Protein AF-A0A067C244-F1 (afdb_monomer_lite)

Secondary structure (DSSP, 8-state):
-----------------S-SSSTTT--B-SSGGGSPP-TTBPPPEEETTEEE--BPPTT-B-TT-SSS-S-TTB-GGG-EE-TTS-EE--B--TT-EEE---STTEEPEE--SS-SSPPPPEEPPTTSEE--SS-S-TTB--EEE-SSS-EE--B--TT-EEE---STTBPPEEP-SS-SSPPPP-BPPTT-B---S--S-TTB---EE-SSS-EE--B---

pLDDT: mean 88.43, std 17.15, range [35.5, 98.69]

Structure (mmCIF, N/CA/C/O backbone):
data_AF-A0A067C244-F1
#
_entry.id   AF-A0A067C244-F1
#
loop_
_atom_site.group_PDB
_atom_site.id
_atom_site.type_symbol
_atom_site.label_atom_id
_atom_site.label_alt_id
_atom_site.label_comp_id
_atom_site.label_asym_id
_atom_site.label_entity_id
_atom_site.label_seq_id
_atom_site.pdbx_PDB_ins_code
_atom_site.Cartn_x
_atom_site.Cartn_y
_atom_site.Cartn_z
_atom_site.occupancy
_atom_site.B_iso_or_equiv
_atom_site.auth_seq_id
_atom_site.auth_comp_id
_atom_site.auth_asym_id
_atom_site.auth_atom_id
_atom_site.pdbx_PDB_model_num
ATOM 1 N N . MET A 1 1 ? 39.122 43.878 -84.501 1.00 39.28 1 MET A N 1
ATOM 2 C CA . MET A 1 1 ? 39.824 42.602 -84.214 1.00 39.28 1 MET A CA 1
ATOM 3 C C . MET A 1 1 ? 38.825 41.757 -83.417 1.00 39.28 1 MET A C 1
ATOM 5 O O . MET A 1 1 ? 38.250 42.315 -82.500 1.00 39.28 1 MET A O 1
ATOM 9 N N . LYS A 1 2 ? 38.310 40.622 -83.933 1.00 41.50 2 LYS A N 1
ATOM 10 C CA . LYS A 1 2 ? 38.826 39.245 -83.690 1.00 41.50 2 LYS A CA 1
ATOM 11 C C . LYS A 1 2 ? 38.968 38.984 -82.172 1.00 41.50 2 LYS A C 1
ATOM 13 O O . LYS A 1 2 ? 39.799 39.660 -81.585 1.00 41.50 2 LYS A O 1
ATOM 18 N N . LEU A 1 3 ? 38.247 38.083 -81.484 1.00 35.91 3 LEU A N 1
ATOM 19 C CA . LEU A 1 3 ? 37.397 36.894 -81.800 1.00 35.91 3 LEU A CA 1
ATOM 20 C C . LEU A 1 3 ? 35.947 37.100 -81.227 1.00 35.91 3 LEU A C 1
ATOM 22 O O . LEU A 1 3 ? 35.752 38.076 -80.517 1.00 35.91 3 LEU A O 1
ATOM 26 N N . LEU A 1 4 ? 34.834 36.406 -81.553 1.00 35.84 4 LEU A N 1
ATOM 27 C CA . LEU A 1 4 ? 34.481 34.958 -81.559 1.00 35.84 4 LEU A CA 1
ATOM 28 C C . LEU A 1 4 ? 34.664 34.281 -80.168 1.00 35.84 4 LEU A C 1
ATOM 30 O O . LEU A 1 4 ? 35.603 34.635 -79.471 1.00 35.84 4 LEU A O 1
ATOM 34 N N . TRP A 1 5 ? 33.895 33.297 -79.668 1.00 36.00 5 TRP A N 1
ATOM 35 C CA . TRP A 1 5 ? 32.558 32.672 -79.893 1.00 36.00 5 TRP A CA 1
ATOM 36 C C . TRP A 1 5 ? 32.346 31.681 -78.692 1.00 36.00 5 TRP A C 1
ATOM 38 O O . TRP A 1 5 ? 33.336 31.370 -78.038 1.00 36.00 5 TRP A O 1
ATOM 48 N N . ILE A 1 6 ? 31.190 31.121 -78.285 1.00 38.91 6 ILE A N 1
ATOM 49 C CA . ILE A 1 6 ? 29.771 31.081 -78.729 1.00 38.91 6 ILE A CA 1
ATOM 50 C C . ILE A 1 6 ? 28.864 30.808 -77.476 1.00 38.91 6 ILE A C 1
ATOM 52 O O . ILE A 1 6 ? 29.403 30.600 -76.392 1.00 38.91 6 ILE A O 1
ATOM 56 N N . LEU A 1 7 ? 27.518 30.783 -77.569 1.00 43.94 7 LEU A N 1
ATOM 57 C CA . LEU A 1 7 ? 26.632 30.338 -76.458 1.00 43.94 7 LEU A CA 1
ATOM 58 C C . LEU A 1 7 ? 26.670 28.810 -76.231 1.00 43.94 7 LEU A C 1
ATOM 60 O O . LEU A 1 7 ? 26.580 28.054 -77.195 1.00 43.94 7 LEU A O 1
ATOM 64 N N . ALA A 1 8 ? 26.590 28.360 -74.973 1.00 35.50 8 ALA A N 1
ATOM 65 C CA . ALA A 1 8 ? 26.049 27.039 -74.623 1.00 35.50 8 ALA A CA 1
ATOM 66 C C . ALA A 1 8 ? 25.317 27.083 -73.268 1.00 35.50 8 ALA A C 1
ATOM 68 O O . ALA A 1 8 ? 25.835 27.632 -72.298 1.00 35.50 8 ALA A O 1
ATOM 69 N N . LEU A 1 9 ? 24.103 26.522 -73.208 1.00 44.91 9 LEU A N 1
ATOM 70 C CA . LEU A 1 9 ? 23.326 26.399 -71.970 1.00 44.91 9 LEU A CA 1
ATOM 71 C C . LEU A 1 9 ? 23.861 25.269 -71.083 1.00 44.91 9 LEU A C 1
ATOM 73 O O . LEU A 1 9 ? 24.166 24.190 -71.587 1.00 44.91 9 LEU A O 1
ATOM 77 N N . ALA A 1 10 ? 23.802 25.462 -69.765 1.00 37.94 10 ALA A N 1
ATOM 78 C CA . ALA A 1 10 ? 23.697 24.365 -68.807 1.00 37.94 10 ALA A CA 1
ATOM 79 C C . ALA A 1 10 ? 22.905 24.812 -67.566 1.00 37.94 10 ALA A C 1
ATOM 81 O O . ALA A 1 10 ? 23.437 25.473 -66.677 1.00 37.94 10 ALA A O 1
ATOM 82 N N . ASN A 1 11 ? 21.629 24.422 -67.494 1.00 48.78 11 ASN A N 1
ATOM 83 C CA . ASN A 1 11 ? 20.933 24.330 -66.211 1.00 48.78 11 ASN A CA 1
ATOM 84 C C . ASN A 1 11 ? 21.577 23.188 -65.415 1.00 48.78 11 ASN A C 1
ATOM 86 O O . ASN A 1 11 ? 21.521 22.041 -65.856 1.00 48.78 11 ASN A O 1
ATOM 90 N N . ALA A 1 12 ? 22.126 23.479 -64.240 1.00 40.19 12 ALA A N 1
ATOM 91 C CA . ALA A 1 12 ? 22.511 22.463 -63.268 1.00 40.19 12 ALA A CA 1
ATOM 92 C C . ALA A 1 12 ? 22.149 22.952 -61.863 1.00 40.19 12 ALA A C 1
ATOM 94 O O . ALA A 1 12 ? 22.778 23.856 -61.315 1.00 40.19 12 ALA A O 1
ATOM 95 N N . VAL A 1 13 ? 21.096 22.363 -61.294 1.00 48.94 13 VAL A N 1
ATOM 96 C CA . VAL A 1 13 ? 20.667 22.622 -59.918 1.00 48.94 13 VAL A CA 1
ATOM 97 C C . VAL A 1 13 ? 21.652 21.934 -58.976 1.00 48.94 13 VAL A C 1
ATOM 99 O O . VAL A 1 13 ? 21.559 20.731 -58.748 1.00 48.94 13 VAL A O 1
ATOM 102 N N . ALA A 1 14 ? 22.592 22.695 -58.422 1.00 40.66 14 ALA A N 1
ATOM 103 C CA . ALA A 1 14 ? 23.423 22.252 -57.309 1.00 40.66 14 ALA A CA 1
ATOM 104 C C . ALA A 1 14 ? 22.775 22.710 -55.996 1.00 40.66 14 ALA A C 1
ATOM 106 O O . ALA A 1 14 ? 23.109 23.758 -55.449 1.00 40.66 14 ALA A O 1
ATOM 107 N N . ALA A 1 15 ? 21.813 21.926 -55.507 1.00 41.66 15 ALA A N 1
ATOM 108 C CA . ALA A 1 15 ? 21.321 22.073 -54.144 1.00 41.66 15 ALA A CA 1
ATOM 109 C C . ALA A 1 15 ? 22.446 21.664 -53.179 1.00 41.66 15 ALA A C 1
ATOM 111 O O . ALA A 1 15 ? 22.691 20.478 -52.958 1.00 41.66 15 ALA A O 1
ATOM 112 N N . SER A 1 16 ? 23.156 22.652 -52.636 1.00 43.06 16 SER A N 1
ATOM 113 C CA . SER A 1 16 ? 24.172 22.466 -51.602 1.00 43.06 16 SER A CA 1
ATOM 114 C C . SER A 1 16 ? 23.493 22.134 -50.270 1.00 43.06 16 SER A C 1
ATOM 116 O O . SER A 1 16 ? 23.268 23.007 -49.430 1.00 43.06 16 SER A O 1
ATOM 118 N N . PHE A 1 17 ? 23.114 20.868 -50.100 1.00 41.34 17 PHE A N 1
ATOM 119 C CA . PHE A 1 17 ? 22.669 20.341 -48.813 1.00 41.34 17 PHE A CA 1
ATOM 120 C C . PHE A 1 17 ? 23.811 20.442 -47.792 1.00 41.34 17 PHE A C 1
ATOM 122 O O . PHE A 1 17 ? 24.962 20.150 -48.113 1.00 41.34 17 PHE A O 1
ATOM 129 N N . GLY A 1 18 ? 23.492 20.883 -46.572 1.00 42.69 18 GLY A N 1
ATOM 130 C CA . GLY A 1 18 ? 24.480 21.186 -45.535 1.00 42.69 18 GLY A CA 1
ATOM 131 C C . GLY A 1 18 ? 25.273 19.957 -45.089 1.00 42.69 18 GLY A C 1
ATOM 132 O O . GLY A 1 18 ? 24.799 19.177 -44.269 1.00 42.69 18 GLY A O 1
ATOM 133 N N . MET A 1 19 ? 26.497 19.827 -45.602 1.00 47.97 19 MET A N 1
ATOM 134 C CA . MET A 1 19 ? 27.447 18.751 -45.296 1.00 47.97 19 MET A CA 1
ATOM 135 C C . MET A 1 19 ? 28.823 19.296 -44.854 1.00 47.97 19 MET A C 1
ATOM 137 O O . MET A 1 19 ? 29.848 18.666 -45.082 1.00 47.97 19 MET A O 1
ATOM 141 N N . GLU A 1 20 ? 28.855 20.464 -44.200 1.00 47.81 20 GLU A N 1
ATOM 142 C CA . GLU A 1 20 ? 30.100 21.145 -43.781 1.00 47.81 20 GLU A CA 1
ATOM 143 C C . GLU A 1 20 ? 30.293 21.268 -42.253 1.00 47.81 20 GLU A C 1
ATOM 145 O O . GLU A 1 20 ? 31.243 21.906 -41.816 1.00 47.81 20 GLU A O 1
ATOM 150 N N . LEU A 1 21 ? 29.441 20.651 -41.415 1.00 40.81 21 LEU A N 1
ATOM 151 C CA . LEU A 1 21 ? 29.494 20.831 -39.946 1.00 40.81 21 LEU A CA 1
ATOM 152 C C . LEU A 1 21 ? 29.829 19.578 -39.109 1.00 40.81 21 LEU A C 1
ATOM 154 O O . LEU A 1 21 ? 29.696 19.611 -37.889 1.00 40.81 21 LEU A O 1
ATOM 158 N N . LEU A 1 22 ? 30.246 18.471 -39.736 1.00 48.25 22 LEU A N 1
ATOM 159 C CA . LEU A 1 22 ? 30.531 17.195 -39.046 1.00 48.25 22 LEU A CA 1
ATOM 160 C C . LEU A 1 22 ? 32.000 16.738 -39.113 1.00 48.25 22 LEU A C 1
ATOM 162 O O . LEU A 1 22 ? 32.398 15.861 -38.347 1.00 48.25 22 LEU A O 1
ATOM 166 N N . GLU A 1 23 ? 32.831 17.324 -39.981 1.00 52.09 23 GLU A N 1
ATOM 167 C CA . GLU A 1 23 ? 34.214 16.855 -40.173 1.00 52.09 23 GLU A CA 1
ATOM 168 C C . GLU A 1 23 ? 35.198 17.268 -39.063 1.00 52.09 23 GLU A C 1
ATOM 170 O O . GLU A 1 23 ? 36.183 16.557 -38.845 1.00 52.09 23 GLU A O 1
ATOM 175 N N . ASP A 1 24 ? 34.928 18.352 -38.328 1.00 47.88 24 ASP A N 1
ATOM 176 C CA . ASP A 1 24 ? 35.798 18.854 -37.244 1.00 47.88 24 ASP A CA 1
ATOM 177 C C . ASP A 1 24 ? 35.576 18.165 -35.882 1.00 47.88 24 ASP A C 1
ATOM 179 O O . ASP A 1 24 ? 36.307 18.420 -34.927 1.00 47.88 24 ASP A O 1
ATOM 183 N N . ILE A 1 25 ? 34.604 17.249 -35.788 1.00 57.84 25 ILE A N 1
ATOM 184 C CA . ILE A 1 25 ? 34.330 16.443 -34.578 1.00 57.84 25 ILE A CA 1
ATOM 185 C C . ILE A 1 25 ? 34.684 14.957 -34.788 1.00 57.84 25 ILE A C 1
ATOM 187 O O . ILE A 1 25 ? 34.712 14.166 -33.842 1.00 57.84 25 ILE A O 1
ATOM 191 N N . ALA A 1 26 ? 34.973 14.548 -36.027 1.00 71.31 26 ALA A N 1
ATOM 192 C CA . ALA A 1 26 ? 35.251 13.159 -36.368 1.00 71.31 26 ALA A CA 1
ATOM 193 C C . ALA A 1 26 ? 36.634 12.723 -35.852 1.00 71.31 26 ALA A C 1
ATOM 195 O O . ALA A 1 26 ? 37.675 13.125 -36.379 1.00 71.31 26 ALA A O 1
ATOM 196 N N . LYS A 1 27 ? 36.638 11.854 -34.832 1.00 85.38 27 LYS A N 1
ATOM 197 C CA . LYS A 1 27 ? 37.843 11.225 -34.269 1.00 85.38 27 LYS A CA 1
ATOM 198 C C . LYS A 1 27 ? 38.714 10.629 -35.386 1.00 85.38 27 LYS A C 1
ATOM 200 O O . LYS A 1 27 ? 38.223 9.873 -36.225 1.00 85.38 27 LYS A O 1
ATOM 205 N N . SER A 1 28 ? 40.003 10.966 -35.385 1.00 91.19 28 SER A N 1
ATOM 206 C CA . SER A 1 28 ? 40.989 10.363 -36.283 1.00 91.19 28 SER A CA 1
ATOM 207 C C . SER A 1 28 ? 41.294 8.916 -35.892 1.00 91.19 28 SER A C 1
ATOM 209 O O . SER A 1 28 ? 41.306 8.574 -34.708 1.00 91.19 28 SER A O 1
ATOM 211 N N . CYS A 1 29 ? 41.554 8.081 -36.896 1.00 92.19 29 CYS A N 1
ATOM 212 C CA . CYS A 1 29 ? 41.796 6.646 -36.758 1.00 92.19 29 CYS A CA 1
ATOM 213 C C . CYS A 1 29 ? 42.804 6.155 -37.807 1.00 92.19 29 CYS A C 1
ATOM 215 O O . CYS A 1 29 ? 42.963 6.761 -38.868 1.00 92.19 29 CYS A O 1
ATOM 217 N N . SER A 1 30 ? 43.463 5.037 -37.513 1.00 94.06 30 SER A N 1
ATOM 218 C CA . SER A 1 30 ? 44.264 4.242 -38.453 1.00 94.06 30 SER A CA 1
ATOM 219 C C . SER A 1 30 ? 43.605 2.889 -38.754 1.00 94.06 30 SER A C 1
ATOM 221 O O . SER A 1 30 ? 43.802 2.348 -39.841 1.00 94.06 30 SER A O 1
ATOM 223 N N . CYS A 1 31 ? 42.796 2.360 -37.831 1.00 92.75 31 CYS A N 1
ATOM 224 C CA . CYS A 1 31 ? 41.932 1.194 -38.027 1.00 92.75 31 CYS A CA 1
ATOM 225 C C . CYS A 1 31 ? 40.594 1.335 -37.271 1.00 92.75 31 CYS A C 1
ATOM 227 O O . CYS A 1 31 ? 40.422 2.228 -36.442 1.00 92.75 31 CYS A O 1
ATOM 229 N N . ASP A 1 32 ? 39.634 0.448 -37.552 1.00 89.69 32 ASP A N 1
ATOM 230 C CA . ASP A 1 32 ? 38.266 0.506 -37.002 1.00 89.69 32 ASP A CA 1
ATOM 231 C C . ASP A 1 32 ? 38.223 0.480 -35.463 1.00 89.69 32 ASP A C 1
ATOM 233 O O . ASP A 1 32 ? 37.366 1.111 -34.848 1.00 89.69 32 ASP A O 1
ATOM 237 N N . THR A 1 33 ? 39.176 -0.203 -34.819 1.00 90.75 33 THR A N 1
ATOM 238 C CA . THR A 1 33 ? 39.261 -0.301 -33.351 1.00 90.75 33 THR A CA 1
ATOM 239 C C . THR A 1 33 ? 39.744 0.976 -32.663 1.00 90.75 33 THR A C 1
ATOM 241 O O . THR A 1 33 ? 39.582 1.094 -31.452 1.00 90.75 33 THR A O 1
ATOM 244 N N . ASP A 1 34 ? 40.299 1.943 -33.401 1.00 90.88 34 ASP A N 1
ATOM 245 C CA . ASP A 1 34 ? 40.641 3.266 -32.853 1.00 90.88 34 ASP A CA 1
ATOM 246 C C . ASP A 1 34 ? 39.389 4.133 -32.617 1.00 90.88 34 ASP A C 1
ATOM 248 O O . ASP A 1 34 ? 39.446 5.166 -31.939 1.00 90.88 34 ASP A O 1
ATOM 252 N N . CYS A 1 35 ? 38.256 3.731 -33.199 1.00 90.12 35 CYS A N 1
ATOM 253 C CA . CYS A 1 35 ? 36.998 4.449 -33.116 1.00 90.12 35 CYS A CA 1
ATOM 254 C C . CYS A 1 35 ? 36.205 4.035 -31.865 1.00 90.12 35 CYS A C 1
ATOM 256 O O . CYS A 1 35 ? 35.861 2.856 -31.712 1.00 90.12 35 CYS A O 1
ATOM 258 N N . PRO A 1 36 ? 35.879 4.980 -30.960 1.00 90.94 36 PRO A N 1
ATOM 259 C CA . PRO A 1 36 ? 35.082 4.673 -29.781 1.00 90.94 36 PRO A CA 1
ATOM 260 C C . PRO A 1 36 ? 33.700 4.160 -30.189 1.00 90.94 36 PRO A C 1
ATOM 262 O O . PRO A 1 36 ? 33.095 4.650 -31.140 1.00 90.94 36 PRO A O 1
ATOM 265 N N . GLN A 1 37 ? 33.176 3.184 -29.450 1.00 90.12 37 GLN A N 1
ATOM 266 C CA . GLN A 1 37 ? 31.783 2.784 -29.623 1.00 90.12 37 GLN A CA 1
ATOM 267 C C . GLN A 1 37 ? 30.880 3.893 -29.084 1.00 90.12 37 GLN A C 1
ATOM 269 O O . GLN A 1 37 ? 31.079 4.365 -27.966 1.00 90.12 37 GLN A O 1
ATOM 274 N N . ILE A 1 38 ? 29.885 4.293 -29.874 1.00 91.06 38 ILE A N 1
ATOM 275 C CA . ILE A 1 38 ? 28.856 5.247 -29.459 1.00 91.06 38 ILE A CA 1
ATOM 276 C C . ILE A 1 38 ? 27.538 4.481 -29.376 1.00 91.06 38 ILE A C 1
ATOM 278 O O . ILE A 1 38 ? 27.141 3.797 -30.325 1.00 91.06 38 ILE A O 1
ATOM 282 N N . THR A 1 39 ? 26.859 4.577 -28.234 1.00 92.12 39 THR A N 1
ATOM 283 C CA . THR A 1 39 ? 25.527 3.995 -28.041 1.00 92.12 39 THR A CA 1
ATOM 284 C C . THR A 1 39 ? 24.596 4.457 -29.163 1.00 92.12 39 THR A C 1
ATOM 286 O O . THR A 1 39 ? 24.672 5.592 -29.618 1.00 92.12 39 THR A O 1
ATOM 289 N N . CYS A 1 40 ? 23.747 3.554 -29.656 1.00 96.19 40 CYS A N 1
ATOM 290 C CA . CYS A 1 40 ? 22.855 3.798 -30.796 1.00 96.19 40 CYS A CA 1
ATOM 291 C C . CYS A 1 40 ? 23.504 4.066 -32.167 1.00 96.19 40 CYS A C 1
ATOM 293 O O . CYS A 1 40 ? 22.781 4.315 -33.131 1.00 96.19 40 CYS A O 1
ATOM 295 N N . TYR A 1 41 ? 24.813 3.843 -32.315 1.00 94.00 41 TYR A N 1
ATOM 296 C CA . TYR A 1 41 ? 25.473 3.698 -33.618 1.00 94.00 41 TYR A CA 1
ATOM 297 C C . TYR A 1 41 ? 25.928 2.250 -33.855 1.00 94.00 41 TYR A C 1
ATOM 299 O O . TYR A 1 41 ? 26.148 1.476 -32.920 1.00 94.00 41 TYR A O 1
ATOM 307 N N . ALA A 1 42 ? 25.992 1.842 -35.122 1.00 90.88 42 ALA A N 1
ATOM 308 C CA . ALA A 1 42 ? 26.616 0.589 -35.535 1.00 90.88 42 ALA A CA 1
ATOM 309 C C . ALA A 1 42 ? 28.133 0.627 -35.268 1.00 90.88 42 ALA A C 1
ATOM 311 O O . ALA A 1 42 ? 28.687 1.690 -34.984 1.00 90.88 42 ALA A O 1
ATOM 312 N N . ALA A 1 43 ? 28.802 -0.526 -35.386 1.00 88.56 43 ALA A N 1
ATOM 313 C CA . ALA A 1 43 ? 30.257 -0.588 -35.283 1.00 88.56 43 ALA A CA 1
ATOM 314 C C . ALA A 1 43 ? 30.890 0.424 -36.270 1.00 88.56 43 ALA A C 1
ATOM 316 O O . ALA A 1 43 ? 30.586 0.359 -37.466 1.00 88.56 43 ALA A O 1
ATOM 317 N N . PRO A 1 44 ? 31.698 1.384 -35.786 1.00 89.31 44 PRO A N 1
ATOM 318 C CA . PRO A 1 44 ? 32.290 2.419 -36.619 1.00 89.31 44 PRO A CA 1
ATOM 319 C C . PRO A 1 44 ? 33.336 1.837 -37.565 1.00 89.31 44 PRO A C 1
ATOM 321 O O . PRO A 1 44 ? 34.010 0.862 -37.239 1.00 89.31 44 PRO A O 1
ATOM 324 N N . VAL A 1 45 ? 33.496 2.479 -38.722 1.00 91.06 45 VAL A N 1
ATOM 325 C CA . VAL A 1 45 ? 34.486 2.089 -39.736 1.00 91.06 45 VAL A CA 1
ATOM 326 C C . VAL A 1 45 ? 35.447 3.247 -39.972 1.00 91.06 45 VAL A C 1
ATOM 328 O O . VAL A 1 45 ? 35.024 4.384 -40.208 1.00 91.06 45 VAL A O 1
ATOM 331 N N . CYS A 1 46 ? 36.747 2.972 -39.939 1.00 91.75 46 CYS A N 1
ATOM 332 C CA . CYS A 1 46 ? 37.780 3.959 -40.192 1.00 91.75 46 CYS A CA 1
ATOM 333 C C . CYS A 1 46 ? 37.868 4.265 -41.692 1.00 91.75 46 CYS A C 1
ATOM 335 O O . CYS A 1 46 ? 38.491 3.553 -42.478 1.00 91.75 46 CYS A O 1
ATOM 337 N N . THR A 1 47 ? 37.235 5.360 -42.106 1.00 92.25 47 THR A N 1
ATOM 338 C CA . THR A 1 47 ? 37.123 5.752 -43.510 1.00 92.25 47 THR A CA 1
ATOM 339 C C . THR A 1 47 ? 37.990 6.977 -43.766 1.00 92.25 47 THR A C 1
ATOM 341 O O . THR A 1 47 ? 37.765 8.043 -43.200 1.00 92.25 47 THR A O 1
ATOM 344 N N . ARG A 1 48 ? 38.999 6.843 -44.639 1.00 91.38 48 ARG A N 1
ATOM 345 C CA . ARG A 1 48 ? 39.918 7.941 -45.019 1.00 91.38 48 ARG A CA 1
ATOM 346 C C . ARG A 1 48 ? 40.620 8.605 -43.811 1.00 91.38 48 ARG A C 1
ATOM 348 O O . ARG A 1 48 ? 40.886 9.802 -43.837 1.00 91.38 48 ARG A O 1
ATOM 355 N N . GLY A 1 49 ? 40.920 7.829 -42.765 1.00 91.12 49 GLY A N 1
ATOM 356 C CA . GLY A 1 49 ? 41.601 8.298 -41.548 1.00 91.12 49 GLY A CA 1
ATOM 357 C C . GLY A 1 49 ? 40.696 8.946 -40.489 1.00 91.12 49 GLY A C 1
ATOM 358 O O . GLY A 1 49 ? 41.205 9.505 -39.515 1.00 91.12 49 GLY A O 1
ATOM 359 N N . ARG A 1 50 ? 39.367 8.890 -40.658 1.00 91.69 50 ARG A N 1
ATOM 360 C CA . ARG A 1 50 ? 38.365 9.377 -39.696 1.00 91.69 50 ARG A CA 1
ATOM 361 C C . ARG A 1 50 ? 37.294 8.320 -39.426 1.00 91.69 50 ARG A C 1
ATOM 363 O O . ARG A 1 50 ? 36.934 7.543 -40.308 1.00 91.69 50 ARG A O 1
ATOM 370 N N . CYS A 1 51 ? 36.766 8.306 -38.208 1.00 91.12 51 CYS A N 1
ATOM 371 C CA . CYS A 1 51 ? 35.694 7.400 -37.811 1.00 91.12 51 CYS A CA 1
ATOM 372 C C . CYS A 1 51 ? 34.367 7.779 -38.477 1.00 91.12 51 CYS A C 1
ATOM 374 O O . CYS A 1 51 ? 33.838 8.863 -38.230 1.00 91.12 51 CYS A O 1
ATOM 376 N N . ALA A 1 52 ? 33.818 6.875 -39.289 1.00 90.56 52 ALA A N 1
ATOM 377 C CA . ALA A 1 52 ? 32.472 6.984 -39.835 1.00 90.56 52 ALA A CA 1
ATOM 378 C C . ALA A 1 52 ? 31.481 6.223 -38.943 1.00 90.56 52 ALA A C 1
ATOM 380 O O . ALA A 1 52 ? 31.712 5.060 -38.602 1.00 90.56 52 ALA A O 1
ATOM 381 N N . TYR A 1 53 ? 30.371 6.875 -38.595 1.00 90.25 53 TYR A N 1
ATOM 382 C CA . TYR A 1 53 ? 29.313 6.317 -37.756 1.00 90.25 53 TYR A CA 1
ATOM 383 C C . TYR A 1 53 ? 28.002 6.225 -38.537 1.00 90.25 53 TYR A C 1
ATOM 385 O O . TYR A 1 53 ? 27.578 7.194 -39.164 1.00 90.25 53 TYR A O 1
ATOM 393 N N . THR A 1 54 ? 27.334 5.077 -38.439 1.00 92.06 54 THR A N 1
ATOM 394 C CA . THR A 1 54 ? 25.995 4.858 -39.001 1.00 92.06 54 THR A CA 1
ATOM 395 C C . THR A 1 54 ? 25.018 4.650 -37.853 1.00 92.06 54 THR A C 1
ATOM 397 O O . THR A 1 54 ? 25.222 3.760 -37.028 1.00 92.06 54 THR A O 1
ATOM 400 N N . GLN A 1 55 ? 23.973 5.470 -37.775 1.00 95.06 55 GLN A N 1
ATOM 401 C CA . GLN A 1 55 ? 22.935 5.365 -36.747 1.00 95.06 55 GLN A CA 1
ATOM 402 C C . GLN A 1 55 ? 22.217 4.003 -36.828 1.00 95.06 55 GLN A C 1
ATOM 404 O O . GLN A 1 55 ? 21.914 3.513 -37.919 1.00 95.06 55 GLN A O 1
ATOM 409 N N . LYS A 1 56 ? 21.936 3.378 -35.677 1.00 95.06 56 LYS A N 1
ATOM 410 C CA . LYS A 1 56 ? 21.089 2.175 -35.612 1.00 95.06 56 LYS A CA 1
ATOM 411 C C . LYS A 1 56 ? 19.622 2.544 -35.895 1.00 95.06 56 LYS A C 1
ATOM 413 O O . LYS A 1 56 ? 19.206 3.638 -35.524 1.00 95.06 56 LYS A O 1
ATOM 418 N N . PRO A 1 57 ? 18.806 1.642 -36.470 1.00 96.75 57 PRO A N 1
ATOM 419 C CA . PRO A 1 57 ? 17.379 1.896 -36.660 1.00 96.75 57 PRO A CA 1
ATOM 420 C C . PRO A 1 57 ? 16.664 2.291 -35.360 1.00 96.75 57 PRO A C 1
ATOM 422 O O . PRO A 1 57 ? 16.972 1.755 -34.293 1.00 96.75 57 PRO A O 1
ATOM 425 N N . THR A 1 58 ? 15.665 3.170 -35.455 1.00 97.12 58 THR A N 1
ATOM 426 C CA . THR A 1 58 ? 14.762 3.491 -34.340 1.00 97.12 58 THR A CA 1
ATOM 427 C C . THR A 1 58 ? 14.154 2.210 -33.760 1.00 97.12 58 THR A C 1
ATOM 429 O O . THR A 1 58 ? 13.686 1.346 -34.501 1.00 97.12 58 THR A O 1
ATOM 432 N N . GLY A 1 59 ? 14.175 2.070 -32.434 1.00 96.75 59 GLY A N 1
ATOM 433 C CA . GLY A 1 59 ? 13.756 0.858 -31.725 1.00 96.75 59 GLY A CA 1
ATOM 434 C C . GLY A 1 59 ? 14.849 -0.209 -31.560 1.00 96.75 59 GLY A C 1
ATOM 435 O O . GLY A 1 59 ? 14.613 -1.210 -30.882 1.00 96.75 59 GLY A O 1
ATOM 436 N N . ALA A 1 60 ? 16.050 -0.022 -32.122 1.00 97.62 60 ALA A N 1
ATOM 437 C CA . ALA A 1 60 ? 17.190 -0.892 -31.832 1.00 97.62 60 ALA A CA 1
ATOM 438 C C . ALA A 1 60 ? 17.546 -0.836 -30.339 1.00 97.62 60 ALA A C 1
ATOM 440 O O . ALA A 1 60 ? 17.595 0.242 -29.753 1.00 97.62 60 ALA A O 1
ATOM 441 N N . LYS A 1 61 ? 17.816 -1.992 -29.725 1.00 97.50 61 LYS A N 1
ATOM 442 C CA . LYS A 1 61 ? 18.082 -2.081 -28.284 1.00 97.50 61 LYS A CA 1
ATOM 443 C C . LYS A 1 61 ? 19.437 -1.472 -27.904 1.00 97.50 61 LYS A C 1
ATOM 445 O O . LYS A 1 61 ? 20.435 -1.657 -28.612 1.00 97.50 61 LYS A O 1
ATOM 450 N N . CYS A 1 62 ? 19.476 -0.803 -26.755 1.00 96.56 62 CYS A N 1
ATOM 451 C CA . CYS A 1 62 ? 20.682 -0.274 -26.116 1.00 96.56 62 CYS A CA 1
ATOM 452 C C . CYS A 1 62 ? 20.692 -0.583 -24.601 1.00 96.56 62 CYS A C 1
ATOM 454 O O . CYS A 1 62 ? 20.657 0.343 -23.801 1.00 96.56 62 CYS A O 1
ATOM 456 N N . PRO A 1 63 ? 20.720 -1.869 -24.190 1.00 96.69 63 PRO A N 1
ATOM 457 C CA . PRO A 1 63 ? 20.324 -2.246 -22.836 1.00 96.69 63 PRO A CA 1
ATOM 458 C C . PRO A 1 63 ? 21.196 -1.664 -21.721 1.00 96.69 63 PRO A C 1
ATOM 460 O O . PRO A 1 63 ? 22.414 -1.852 -21.748 1.00 96.69 63 PRO A O 1
ATOM 463 N N . GLY A 1 64 ? 20.574 -1.011 -20.737 1.00 94.50 64 GLY A N 1
ATOM 464 C CA . GLY A 1 64 ? 21.255 -0.403 -19.592 1.00 94.50 64 GLY A CA 1
ATOM 465 C C . GLY A 1 64 ? 22.255 0.680 -20.004 1.00 94.50 64 GLY A C 1
ATOM 466 O O . GLY A 1 64 ? 23.381 0.706 -19.502 1.00 94.50 64 GLY A O 1
ATOM 467 N N . GLN A 1 65 ? 21.897 1.492 -21.004 1.00 95.12 65 GLN A N 1
ATOM 468 C CA . GLN A 1 65 ? 22.713 2.601 -21.524 1.00 95.12 65 GLN A CA 1
ATOM 469 C C . GLN A 1 65 ? 21.917 3.913 -21.645 1.00 95.12 65 GLN A C 1
ATOM 471 O O . GLN A 1 65 ? 22.401 4.864 -22.267 1.00 95.12 65 GLN A O 1
ATOM 476 N N . SER A 1 66 ? 20.698 3.969 -21.100 1.00 94.38 66 SER A N 1
ATOM 477 C CA . SER A 1 66 ? 19.883 5.185 -21.056 1.00 94.38 66 SER A CA 1
ATOM 478 C C . SER A 1 66 ? 20.224 6.052 -19.830 1.00 94.38 66 SER A C 1
ATOM 480 O O . SER A 1 66 ? 21.231 5.836 -19.147 1.00 94.38 66 SER A O 1
ATOM 482 N N . CYS A 1 67 ? 19.435 7.098 -19.564 1.00 90.56 67 CYS A N 1
ATOM 483 C CA . CYS A 1 67 ? 19.666 8.019 -18.444 1.00 90.56 67 CYS A CA 1
ATOM 484 C C . CYS A 1 67 ? 19.114 7.525 -17.094 1.00 90.56 67 CYS A C 1
ATOM 486 O O . CYS A 1 67 ? 19.473 8.085 -16.057 1.00 90.56 67 CYS A O 1
ATOM 488 N N . THR A 1 68 ? 18.291 6.476 -17.095 1.00 91.44 68 THR A N 1
ATOM 489 C CA . THR A 1 68 ? 17.857 5.732 -15.905 1.00 91.44 68 THR A CA 1
ATOM 490 C C . THR A 1 68 ? 18.392 4.313 -16.033 1.00 91.44 68 THR A C 1
ATOM 492 O O . THR A 1 68 ? 18.336 3.743 -17.114 1.00 91.44 68 THR A O 1
ATOM 495 N N . ASN A 1 69 ? 19.000 3.771 -14.980 1.00 90.38 69 ASN A N 1
ATOM 496 C CA . ASN A 1 69 ? 19.463 2.385 -14.991 1.00 90.38 69 ASN A CA 1
ATOM 497 C C . ASN A 1 69 ? 19.308 1.785 -13.593 1.00 90.38 69 ASN A C 1
ATOM 499 O O . ASN A 1 69 ? 19.633 2.442 -12.596 1.00 90.38 69 ASN A O 1
ATOM 503 N N . GLY A 1 70 ? 18.888 0.523 -13.515 1.00 89.06 70 GLY A N 1
ATOM 504 C CA . GLY A 1 70 ? 18.860 -0.255 -12.273 1.00 89.06 70 GLY A CA 1
ATOM 505 C C . GLY A 1 70 ? 17.811 0.174 -11.238 1.00 89.06 70 GLY A C 1
ATOM 506 O O . GLY A 1 70 ? 17.830 -0.329 -10.111 1.00 89.06 70 GLY A O 1
ATOM 507 N N . GLY A 1 71 ? 16.890 1.079 -11.580 1.00 94.75 71 GLY A N 1
ATOM 508 C CA . GLY A 1 71 ? 15.721 1.364 -10.751 1.00 94.75 71 GLY A CA 1
ATOM 509 C C . GLY A 1 71 ? 14.752 0.173 -10.685 1.00 94.75 71 GLY A C 1
ATOM 510 O O . GLY A 1 71 ? 14.660 -0.631 -11.610 1.00 94.75 71 GLY A O 1
ATOM 511 N N . ALA A 1 72 ? 13.972 0.050 -9.605 1.00 96.94 72 ALA A N 1
ATOM 512 C CA . ALA A 1 72 ? 13.023 -1.065 -9.445 1.00 96.94 72 ALA A CA 1
ATOM 513 C C . ALA A 1 72 ? 11.951 -1.136 -10.561 1.00 96.94 72 ALA A C 1
ATOM 515 O O . ALA A 1 72 ? 11.417 -2.209 -10.845 1.00 96.94 72 ALA A O 1
ATOM 516 N N . CYS A 1 73 ? 11.670 -0.003 -11.210 1.00 98.12 73 CYS A N 1
ATOM 517 C CA . CYS A 1 73 ? 10.763 0.136 -12.348 1.00 98.12 73 CYS A CA 1
ATOM 518 C C . CYS A 1 73 ? 11.471 0.388 -13.685 1.00 98.12 73 CYS A C 1
ATOM 520 O O . CYS A 1 73 ? 10.788 0.517 -14.703 1.00 98.12 73 CYS A O 1
ATOM 522 N N . ASP A 1 74 ? 12.806 0.434 -13.713 1.00 97.69 74 ASP A N 1
ATOM 523 C CA . ASP A 1 74 ? 13.557 0.474 -14.969 1.00 97.69 74 ASP A CA 1
ATOM 524 C C . ASP A 1 74 ? 13.439 -0.866 -15.676 1.00 97.69 74 ASP A C 1
ATOM 526 O O . ASP A 1 74 ? 13.402 -1.927 -15.049 1.00 97.69 74 ASP A O 1
ATOM 530 N N . ASP A 1 75 ? 13.408 -0.836 -16.997 1.00 97.50 75 ASP A N 1
ATOM 531 C CA . ASP A 1 75 ? 13.513 -2.022 -17.824 1.00 97.50 75 ASP A CA 1
ATOM 532 C C . ASP A 1 75 ? 14.756 -1.928 -18.707 1.00 97.50 75 ASP A C 1
ATOM 534 O O . ASP A 1 75 ? 14.653 -1.954 -19.930 1.00 97.50 75 ASP A O 1
ATOM 538 N N . ASP A 1 76 ? 15.931 -1.851 -18.060 1.00 96.81 76 ASP A N 1
ATOM 539 C CA . ASP A 1 76 ? 17.266 -1.766 -18.679 1.00 96.81 76 ASP A CA 1
ATOM 540 C C . ASP A 1 76 ? 17.405 -2.688 -19.903 1.00 96.81 76 ASP A C 1
ATOM 542 O O . ASP A 1 76 ? 17.976 -2.310 -20.919 1.00 96.81 76 ASP A O 1
ATOM 546 N N . ALA A 1 77 ? 16.857 -3.910 -19.841 1.00 97.25 77 ALA A N 1
ATOM 547 C CA . ALA A 1 77 ? 16.892 -4.899 -20.923 1.00 97.25 77 ALA A CA 1
ATOM 548 C C . ALA A 1 77 ? 16.214 -4.427 -22.227 1.00 97.25 77 ALA A C 1
ATOM 550 O O . ALA A 1 77 ? 16.476 -4.968 -23.307 1.00 97.25 77 ALA A O 1
ATOM 551 N N . ASN A 1 78 ? 15.319 -3.446 -22.126 1.00 97.12 78 ASN A N 1
ATOM 552 C CA . ASN A 1 78 ? 14.427 -2.987 -23.173 1.00 97.12 78 ASN A CA 1
ATOM 553 C C . ASN A 1 78 ? 14.669 -1.552 -23.661 1.00 97.12 78 ASN A C 1
ATOM 555 O O . ASN A 1 78 ? 14.020 -1.185 -24.650 1.00 97.12 78 ASN A O 1
ATOM 559 N N . ASP A 1 79 ? 15.618 -0.818 -23.073 1.00 97.88 79 ASP A N 1
ATOM 560 C CA . ASP A 1 79 ? 16.119 0.479 -23.556 1.00 97.88 79 ASP A CA 1
ATOM 561 C C . ASP A 1 79 ? 16.343 0.487 -25.074 1.00 97.88 79 ASP A C 1
ATOM 563 O O . ASP A 1 79 ? 16.821 -0.498 -25.658 1.00 97.88 79 ASP A O 1
ATOM 567 N N . TYR A 1 80 ? 15.999 1.596 -25.732 1.00 97.62 80 TYR A N 1
ATOM 568 C CA . TYR A 1 80 ? 15.924 1.656 -27.191 1.00 97.62 80 TYR A CA 1
ATOM 569 C C . TYR A 1 80 ? 16.400 2.980 -27.796 1.00 97.62 80 TYR A C 1
ATOM 571 O O . TYR A 1 80 ? 16.260 4.056 -27.226 1.00 97.62 80 TYR A O 1
ATOM 579 N N . CYS A 1 81 ? 16.929 2.898 -29.012 1.00 98.00 81 CYS A N 1
ATOM 580 C CA . CYS A 1 81 ? 17.405 4.045 -29.772 1.00 98.00 81 CYS A CA 1
ATOM 581 C C . CYS A 1 81 ? 16.252 4.824 -30.412 1.00 98.00 81 CYS A C 1
ATOM 583 O O . CYS A 1 81 ? 15.393 4.224 -31.067 1.00 98.00 81 CYS A O 1
ATOM 585 N N . ASN A 1 82 ? 16.250 6.151 -30.286 1.00 97.00 82 ASN A N 1
ATOM 586 C CA . ASN A 1 82 ? 15.311 7.018 -31.003 1.00 97.00 82 ASN A CA 1
ATOM 587 C C . ASN A 1 82 ? 15.842 7.476 -32.383 1.00 97.00 82 ASN A C 1
ATOM 589 O O . ASN A 1 82 ? 16.925 7.095 -32.835 1.00 97.00 82 ASN A O 1
ATOM 593 N N . ASP A 1 83 ? 15.056 8.316 -33.055 1.00 96.75 83 ASP A N 1
ATOM 594 C CA . ASP A 1 83 ? 15.366 8.952 -34.341 1.00 96.75 83 ASP A CA 1
ATOM 595 C C . ASP A 1 83 ? 16.563 9.921 -34.294 1.00 96.75 83 ASP A C 1
ATOM 597 O O . ASP A 1 83 ? 17.141 10.217 -35.337 1.00 96.75 83 ASP A O 1
ATOM 601 N N . LYS A 1 84 ? 16.997 10.349 -33.103 1.00 94.88 84 LYS A N 1
ATOM 602 C CA . LYS A 1 84 ? 18.165 11.220 -32.870 1.00 94.88 84 LYS A CA 1
ATOM 603 C C . LYS A 1 84 ? 19.428 10.468 -32.432 1.00 94.88 84 LYS A C 1
ATOM 605 O O . LYS A 1 84 ? 20.427 11.103 -32.106 1.00 94.88 84 LYS A O 1
ATOM 610 N N . ALA A 1 85 ? 19.390 9.134 -32.430 1.00 94.50 85 ALA A N 1
ATOM 611 C CA . ALA A 1 85 ? 20.447 8.257 -31.917 1.00 94.50 85 ALA A CA 1
ATOM 612 C C . ALA A 1 85 ? 20.709 8.401 -30.403 1.00 94.50 85 ALA A C 1
ATOM 614 O O . ALA A 1 85 ? 21.795 8.086 -29.922 1.00 94.50 85 ALA A O 1
ATOM 615 N N . GLU A 1 86 ? 19.708 8.838 -29.641 1.00 95.50 86 GLU A N 1
ATOM 616 C CA . GLU A 1 86 ? 19.731 8.847 -28.177 1.00 95.50 86 GLU A CA 1
ATOM 617 C C . GLU A 1 86 ? 19.211 7.492 -27.666 1.00 95.50 86 GLU A C 1
ATOM 619 O O . GLU A 1 86 ? 18.259 6.940 -28.228 1.00 95.50 86 GLU A O 1
ATOM 624 N N . CYS A 1 87 ? 19.821 6.949 -26.607 1.00 97.31 87 CYS A N 1
ATOM 625 C CA . CYS A 1 87 ? 19.296 5.768 -25.921 1.00 97.31 87 CYS A CA 1
ATOM 626 C C . CYS A 1 87 ? 18.237 6.199 -24.902 1.00 97.31 87 CYS A C 1
ATOM 628 O O . CYS A 1 87 ? 18.533 6.946 -23.969 1.00 97.31 87 CYS A O 1
ATOM 630 N N . ILE A 1 88 ? 17.004 5.749 -25.111 1.00 97.56 88 ILE A N 1
ATOM 631 C CA . ILE A 1 88 ? 15.828 6.113 -24.327 1.00 97.56 88 ILE A CA 1
ATOM 632 C C . ILE A 1 88 ? 15.459 4.964 -23.394 1.00 97.56 88 ILE A C 1
ATOM 634 O O . ILE A 1 88 ? 15.406 3.806 -23.819 1.00 97.56 88 ILE A O 1
ATOM 638 N N . SER A 1 89 ? 15.177 5.321 -22.143 1.00 97.56 89 SER A N 1
ATOM 639 C CA . SER A 1 89 ? 14.739 4.413 -21.090 1.00 97.56 89 SER A CA 1
ATOM 640 C C . SER A 1 89 ? 13.484 3.642 -21.488 1.00 97.56 89 SER A C 1
ATOM 642 O O . SER A 1 89 ? 12.499 4.233 -21.947 1.00 97.56 89 SER A O 1
ATOM 644 N N . ALA A 1 90 ? 13.482 2.334 -21.250 1.00 97.75 90 ALA A N 1
ATOM 645 C CA . ALA A 1 90 ? 12.251 1.559 -21.156 1.00 97.75 90 ALA A CA 1
ATOM 646 C C . ALA A 1 90 ? 11.843 1.397 -19.685 1.00 97.75 90 ALA A C 1
ATOM 648 O O . ALA A 1 90 ? 12.683 1.218 -18.810 1.00 97.75 90 ALA A O 1
ATOM 649 N N . PHE A 1 91 ? 10.538 1.427 -19.408 1.00 98.19 91 PHE A N 1
ATOM 650 C CA . PHE A 1 91 ? 10.004 1.294 -18.051 1.00 98.19 91 PHE A CA 1
ATOM 651 C C . PHE A 1 91 ? 9.072 0.094 -17.934 1.00 98.19 91 PHE A C 1
ATOM 653 O O . PHE A 1 91 ? 8.318 -0.223 -18.860 1.00 98.19 91 PHE A O 1
ATOM 660 N N . LYS A 1 92 ? 9.081 -0.546 -16.762 1.00 98.38 92 LYS A N 1
ATOM 661 C CA . LYS A 1 92 ? 8.148 -1.627 -16.431 1.00 98.38 92 LYS A CA 1
ATOM 662 C C . LYS A 1 92 ? 6.703 -1.096 -16.436 1.00 98.38 92 LYS A C 1
ATOM 664 O O . LYS A 1 92 ? 6.473 0.044 -16.018 1.00 98.38 92 LYS A O 1
ATOM 669 N N . PRO A 1 93 ? 5.718 -1.887 -16.902 1.00 98.06 93 PRO A N 1
ATOM 670 C CA . PRO A 1 93 ? 4.333 -1.437 -17.026 1.00 98.06 93 PRO A CA 1
ATOM 671 C C . PRO A 1 93 ? 3.722 -1.092 -15.664 1.00 98.06 93 PRO A C 1
ATOM 673 O O . PRO A 1 93 ? 4.152 -1.592 -14.626 1.00 98.06 93 PRO A O 1
ATOM 676 N N . SER A 1 94 ? 2.643 -0.306 -15.663 1.00 98.19 94 SER A N 1
ATOM 677 C CA . SER A 1 94 ? 1.960 0.103 -14.426 1.00 98.19 94 SER A CA 1
ATOM 678 C C . SER A 1 94 ? 1.226 -1.015 -13.673 1.00 98.19 94 SER A C 1
ATOM 680 O O . SER A 1 94 ? 0.613 -0.787 -12.633 1.00 98.19 94 SER A O 1
ATOM 682 N N . THR A 1 95 ? 1.312 -2.246 -14.177 1.00 97.56 95 THR A N 1
ATOM 683 C CA . THR A 1 95 ? 0.869 -3.480 -13.520 1.00 97.56 95 THR A CA 1
ATOM 684 C C . THR A 1 95 ? 1.999 -4.211 -12.783 1.00 97.56 95 THR A C 1
ATOM 686 O O . THR A 1 95 ? 1.758 -5.266 -12.198 1.00 97.56 95 THR A O 1
ATOM 689 N N . THR A 1 96 ? 3.227 -3.682 -12.780 1.00 98.38 96 THR A N 1
ATOM 690 C CA . THR A 1 96 ? 4.356 -4.244 -12.029 1.00 98.38 96 THR A CA 1
ATOM 691 C C . THR A 1 96 ? 4.414 -3.669 -10.615 1.00 98.38 96 THR A C 1
ATOM 693 O O . THR A 1 96 ? 4.641 -2.474 -10.450 1.00 98.38 96 THR A O 1
ATOM 696 N N . VAL A 1 97 ? 4.268 -4.529 -9.602 1.00 98.38 97 VAL A N 1
ATOM 697 C CA . VAL A 1 97 ? 4.578 -4.205 -8.198 1.00 98.38 97 VAL A CA 1
ATOM 698 C C . VAL A 1 97 ? 6.082 -3.955 -8.069 1.00 98.38 97 VAL A C 1
ATOM 700 O O . VAL A 1 97 ? 6.874 -4.808 -8.471 1.00 98.38 97 VAL A O 1
ATOM 703 N N . CYS A 1 98 ? 6.471 -2.817 -7.495 1.00 98.38 98 CYS A N 1
ATOM 704 C CA . CYS A 1 98 ? 7.871 -2.468 -7.232 1.00 98.38 98 CYS A CA 1
ATOM 705 C C . CYS A 1 98 ? 8.224 -2.424 -5.740 1.00 98.38 98 CYS A C 1
ATOM 707 O O . CYS A 1 98 ? 9.379 -2.674 -5.394 1.00 98.38 98 CYS A O 1
ATOM 709 N N . ARG A 1 99 ? 7.235 -2.220 -4.860 1.00 98.38 99 ARG A N 1
ATOM 710 C CA . ARG A 1 99 ? 7.328 -2.527 -3.428 1.00 98.38 99 ARG A CA 1
ATOM 711 C C . ARG A 1 99 ? 6.062 -3.289 -3.006 1.00 98.38 99 ARG A C 1
ATOM 713 O O . ARG A 1 99 ? 4.959 -2.809 -3.259 1.00 98.38 99 ARG A O 1
ATOM 720 N N . PRO A 1 100 ? 6.172 -4.501 -2.435 1.00 98.25 100 PRO A N 1
ATOM 721 C CA . PRO A 1 100 ? 5.015 -5.209 -1.901 1.00 98.25 100 PRO A CA 1
ATOM 722 C C . PRO A 1 100 ? 4.549 -4.563 -0.591 1.00 98.25 100 PRO A C 1
ATOM 724 O O . PRO A 1 100 ? 5.363 -4.039 0.161 1.00 98.25 100 PRO A O 1
ATOM 727 N N . SER A 1 101 ? 3.255 -4.676 -0.292 1.00 97.94 101 SER A N 1
ATOM 728 C CA . SER A 1 101 ? 2.699 -4.281 1.007 1.00 97.94 101 SER A CA 1
ATOM 729 C C . SER A 1 101 ? 3.287 -5.137 2.137 1.00 97.94 101 SER A C 1
ATOM 731 O O . SER A 1 101 ? 3.313 -6.368 2.048 1.00 97.94 101 SER A O 1
ATOM 733 N N . GLY A 1 102 ? 3.728 -4.480 3.208 1.00 97.38 102 GLY A N 1
ATOM 734 C CA . GLY A 1 102 ? 4.190 -5.084 4.454 1.00 97.38 102 GLY A CA 1
ATOM 735 C C . GLY A 1 102 ? 3.077 -5.441 5.448 1.00 97.38 102 GLY A C 1
ATOM 736 O O . GLY A 1 102 ? 3.372 -6.031 6.486 1.00 97.38 102 GLY A O 1
ATOM 737 N N . GLY A 1 103 ? 1.807 -5.118 5.170 1.00 96.56 103 GLY A N 1
ATOM 738 C CA . GLY A 1 103 ? 0.697 -5.416 6.079 1.00 96.56 103 GLY A CA 1
ATOM 739 C C . GLY A 1 103 ? -0.618 -4.710 5.742 1.00 96.56 103 GLY A C 1
ATOM 740 O O . GLY A 1 103 ? -0.722 -3.955 4.784 1.00 96.56 103 GLY A O 1
ATOM 741 N N . GLN A 1 104 ? -1.645 -4.934 6.567 1.00 97.50 104 GLN A N 1
ATOM 742 C CA . GLN A 1 104 ? -3.012 -4.431 6.331 1.00 97.50 104 GLN A CA 1
ATOM 743 C C . GLN A 1 104 ? -3.109 -2.899 6.190 1.00 97.50 104 GLN A C 1
ATOM 745 O O . GLN A 1 104 ? -4.016 -2.403 5.526 1.00 97.50 104 GLN A O 1
ATOM 750 N N . CYS A 1 105 ? -2.181 -2.163 6.807 1.00 98.31 105 CYS A N 1
ATOM 751 C CA . CYS A 1 105 ? -2.133 -0.701 6.795 1.00 98.31 105 CYS A CA 1
ATOM 752 C C . CYS A 1 105 ? -1.106 -0.114 5.814 1.00 98.31 105 CYS A C 1
ATOM 754 O O . CYS A 1 105 ? -0.828 1.083 5.862 1.00 98.31 105 CYS A O 1
ATOM 756 N N . ASP A 1 106 ? -0.563 -0.935 4.916 1.00 98.69 106 ASP A N 1
ATOM 757 C CA . ASP A 1 106 ? 0.483 -0.571 3.963 1.00 98.69 106 ASP A CA 1
ATOM 758 C C . ASP A 1 106 ? 0.031 -0.849 2.516 1.00 98.69 106 ASP A C 1
ATOM 760 O O . ASP A 1 106 ? -0.535 -1.910 2.234 1.00 98.69 106 ASP A O 1
ATOM 764 N N . VAL A 1 107 ? 0.246 0.091 1.591 1.00 98.31 107 VAL A N 1
ATOM 765 C CA . VAL A 1 107 ? -0.226 0.003 0.199 1.00 98.31 107 VAL A CA 1
ATOM 766 C C . VAL A 1 107 ? 0.932 -0.381 -0.714 1.00 98.31 107 VAL A C 1
ATOM 768 O O . VAL A 1 107 ? 1.919 0.327 -0.798 1.00 98.31 107 VAL A O 1
ATOM 771 N N . ALA A 1 108 ? 0.803 -1.480 -1.459 1.00 98.31 108 ALA A N 1
ATOM 772 C CA . ALA A 1 108 ? 1.833 -1.877 -2.418 1.00 98.31 108 ALA A CA 1
ATOM 773 C C . ALA A 1 108 ? 1.964 -0.862 -3.571 1.00 98.31 108 ALA A C 1
ATOM 775 O O . ALA A 1 108 ? 0.985 -0.595 -4.275 1.00 98.31 108 ALA A O 1
ATOM 776 N N . GLU A 1 109 ? 3.169 -0.351 -3.822 1.00 98.62 109 GLU A N 1
ATOM 777 C CA . GLU A 1 109 ? 3.436 0.535 -4.952 1.00 98.62 109 GLU A CA 1
ATOM 778 C C . GLU A 1 109 ? 3.633 -0.240 -6.250 1.00 98.62 109 GLU A C 1
ATOM 780 O O . GLU A 1 109 ? 4.360 -1.237 -6.351 1.00 98.62 109 GLU A O 1
ATOM 785 N N . MET A 1 110 ? 3.019 0.320 -7.285 1.00 98.56 110 MET A N 1
ATOM 786 C CA . MET A 1 110 ? 3.131 -0.111 -8.665 1.00 98.56 110 MET A CA 1
ATOM 787 C C . MET A 1 110 ? 4.033 0.862 -9.421 1.00 98.56 110 MET A C 1
ATOM 789 O O . MET A 1 110 ? 4.029 2.064 -9.152 1.00 98.56 110 MET A O 1
ATOM 793 N N . CYS A 1 111 ? 4.757 0.371 -10.420 1.00 98.44 111 CYS A N 1
ATOM 794 C CA . CYS A 1 111 ? 5.450 1.232 -11.369 1.00 98.44 111 CYS A CA 1
ATOM 795 C C . CYS A 1 111 ? 4.477 2.195 -12.065 1.00 98.44 111 CYS A C 1
ATOM 797 O O . CYS A 1 111 ? 3.285 1.924 -12.196 1.00 98.44 111 CYS A O 1
ATOM 799 N N . THR A 1 112 ? 4.970 3.331 -12.556 1.00 98.00 112 THR A N 1
ATOM 800 C CA . THR A 1 112 ? 4.113 4.297 -13.269 1.00 98.00 112 THR A CA 1
ATOM 801 C C . THR A 1 112 ? 3.986 4.000 -14.765 1.00 98.00 112 THR A C 1
ATOM 803 O O . THR A 1 112 ? 3.128 4.575 -15.429 1.00 98.00 112 THR A O 1
ATOM 806 N N . GLY A 1 113 ? 4.854 3.142 -15.321 1.00 97.38 113 GLY A N 1
ATOM 807 C CA . GLY A 1 113 ? 5.057 3.012 -16.771 1.00 97.38 113 GLY A CA 1
ATOM 808 C C . GLY A 1 113 ? 5.835 4.176 -17.405 1.00 97.38 113 GLY A C 1
ATOM 809 O O . GLY A 1 113 ? 5.938 4.242 -18.626 1.00 97.38 113 GLY A O 1
ATOM 810 N N . SER A 1 114 ? 6.356 5.107 -16.598 1.00 96.38 114 SER A N 1
ATOM 811 C CA . SER A 1 114 ? 6.976 6.367 -17.047 1.00 96.38 114 SER A CA 1
ATOM 812 C C . SER A 1 114 ? 8.200 6.805 -16.226 1.00 96.38 114 SER A C 1
ATOM 814 O O . SER A 1 114 ? 8.691 7.918 -16.405 1.00 96.38 114 SER A O 1
ATOM 816 N N . SER A 1 115 ? 8.667 5.961 -15.302 1.00 96.25 115 SER A N 1
ATOM 817 C CA . SER A 1 115 ? 9.768 6.230 -14.374 1.00 96.25 115 SER A CA 1
ATOM 818 C C . SER A 1 115 ? 10.477 4.927 -14.009 1.00 96.25 115 SER A C 1
ATOM 820 O O . SER A 1 115 ? 9.813 3.926 -13.738 1.00 96.25 115 SER A O 1
ATOM 822 N N . GLY A 1 116 ? 11.811 4.965 -13.934 1.00 96.94 116 GLY A N 1
ATOM 823 C CA . GLY A 1 116 ? 12.635 3.858 -13.438 1.00 96.94 116 GLY A CA 1
ATOM 824 C C . GLY A 1 116 ? 12.587 3.708 -11.911 1.00 96.94 116 GLY A C 1
ATOM 825 O O . GLY A 1 116 ? 12.798 2.623 -11.367 1.00 96.94 116 GLY A O 1
ATOM 826 N N . ALA A 1 117 ? 12.241 4.779 -11.193 1.00 97.25 117 ALA A N 1
ATOM 827 C CA . ALA A 1 117 ? 12.016 4.745 -9.752 1.00 97.25 117 ALA A CA 1
ATOM 828 C C . ALA A 1 117 ? 10.610 4.221 -9.414 1.00 97.25 117 ALA A C 1
ATOM 830 O O . ALA A 1 117 ? 9.628 4.606 -10.056 1.00 97.25 117 ALA A O 1
ATOM 831 N N . CYS A 1 118 ? 10.528 3.397 -8.367 1.00 98.19 118 CYS A N 1
ATOM 832 C CA . CYS A 1 118 ? 9.270 3.077 -7.691 1.00 98.19 118 CYS A CA 1
ATOM 833 C C . CYS A 1 118 ? 8.707 4.349 -7.021 1.00 98.19 118 CYS A C 1
ATOM 835 O O . CYS A 1 118 ? 9.506 5.180 -6.573 1.00 98.19 118 CYS A O 1
ATOM 837 N N . PRO A 1 119 ? 7.375 4.537 -6.947 1.00 98.12 119 PRO A N 1
ATOM 838 C CA . PRO A 1 119 ? 6.773 5.599 -6.141 1.00 98.12 119 PRO A CA 1
ATOM 839 C C . PRO A 1 119 ? 7.194 5.552 -4.663 1.00 98.12 119 PRO A C 1
ATOM 841 O O . PRO A 1 119 ? 7.750 4.564 -4.185 1.00 98.12 119 PRO A O 1
ATOM 844 N N . ILE A 1 120 ? 6.935 6.645 -3.942 1.00 97.56 120 ILE A N 1
ATOM 845 C CA . ILE A 1 120 ? 7.205 6.720 -2.501 1.00 97.56 120 ILE A CA 1
ATOM 846 C C . ILE A 1 120 ? 6.271 5.797 -1.711 1.00 97.56 120 ILE A C 1
ATOM 848 O O . ILE A 1 120 ? 5.104 5.642 -2.071 1.00 97.56 120 ILE A O 1
ATOM 852 N N . ASP A 1 121 ? 6.802 5.250 -0.618 1.00 97.75 121 ASP A N 1
ATOM 853 C CA . ASP A 1 121 ? 6.085 4.393 0.331 1.00 97.75 121 ASP A CA 1
ATOM 854 C C . ASP A 1 121 ? 4.820 5.098 0.863 1.00 97.75 121 ASP A C 1
ATOM 856 O O . ASP A 1 121 ? 4.887 6.236 1.347 1.00 97.75 121 ASP A O 1
ATOM 860 N N . SER A 1 122 ? 3.668 4.452 0.691 1.00 98.06 122 SER A N 1
ATOM 861 C CA . SER A 1 122 ? 2.332 4.999 0.903 1.00 98.06 122 SER A CA 1
ATOM 862 C C . SER A 1 122 ? 1.493 4.084 1.797 1.00 98.06 122 SER A C 1
ATOM 864 O O . SER A 1 122 ? 1.307 2.900 1.531 1.00 98.06 122 SER A O 1
ATOM 866 N N . TYR A 1 123 ? 0.888 4.658 2.834 1.00 98.50 123 TYR A N 1
ATOM 867 C CA . TYR A 1 123 ? 0.116 3.903 3.822 1.00 98.50 123 TYR A CA 1
ATOM 868 C C . TYR A 1 123 ? -1.397 3.988 3.603 1.00 98.50 123 TYR A C 1
ATOM 870 O O . TYR A 1 123 ? -1.920 4.922 2.987 1.00 98.50 123 TYR A O 1
ATOM 878 N N . ALA A 1 124 ? -2.122 3.006 4.139 1.00 98.44 124 ALA A N 1
ATOM 879 C CA . ALA A 1 124 ? -3.577 2.990 4.103 1.00 98.44 124 ALA A CA 1
ATOM 880 C C . ALA A 1 124 ? -4.156 4.140 4.957 1.00 98.44 124 ALA A C 1
ATOM 882 O O . ALA A 1 124 ? -3.606 4.459 6.014 1.00 98.44 124 ALA A O 1
ATOM 883 N N . PRO A 1 125 ? -5.275 4.765 4.542 1.00 98.00 125 PRO A N 1
ATOM 884 C CA . PRO A 1 125 ? -5.847 5.903 5.258 1.00 98.00 125 PRO A CA 1
ATOM 885 C C . PRO A 1 125 ? -6.347 5.500 6.656 1.00 98.00 125 PRO A C 1
ATOM 887 O O . PRO A 1 125 ? -6.732 4.348 6.853 1.00 98.00 125 PRO A O 1
ATOM 890 N N . PRO A 1 126 ? -6.481 6.447 7.605 1.00 98.00 126 PRO A N 1
ATOM 891 C CA . PRO A 1 126 ? -6.935 6.160 8.970 1.00 98.00 126 PRO A CA 1
ATOM 892 C C . PRO A 1 126 ? -8.423 5.774 9.098 1.00 98.00 126 PRO A C 1
ATOM 894 O O . PRO A 1 126 ? -8.967 5.680 10.194 1.00 98.00 126 PRO A O 1
ATOM 897 N N . THR A 1 127 ? -9.102 5.568 7.968 1.00 96.69 127 THR A N 1
ATOM 898 C CA . THR A 1 127 ? -10.447 4.988 7.859 1.00 96.69 127 THR A CA 1
ATOM 899 C C . THR A 1 127 ? -10.429 3.539 7.362 1.00 96.69 127 THR A C 1
ATOM 901 O O . THR A 1 127 ? -11.483 2.907 7.311 1.00 96.69 127 THR A O 1
ATOM 904 N N . MET A 1 128 ? -9.260 3.001 6.991 1.00 98.00 128 MET A N 1
ATOM 905 C CA . MET A 1 128 ? -9.098 1.596 6.631 1.00 98.00 128 MET A CA 1
ATOM 906 C C . MET A 1 128 ? -9.192 0.739 7.892 1.00 98.00 128 MET A C 1
ATOM 908 O O . MET A 1 128 ? -8.427 0.935 8.837 1.00 98.00 128 MET A O 1
ATOM 912 N N . ALA A 1 129 ? -10.140 -0.196 7.892 1.00 97.75 129 ALA A N 1
ATOM 913 C CA . ALA A 1 129 ? -10.294 -1.182 8.949 1.00 97.75 129 ALA A CA 1
ATOM 914 C C . ALA A 1 129 ? -9.127 -2.179 8.927 1.00 97.75 129 ALA A C 1
ATOM 916 O O . ALA A 1 129 ? -8.692 -2.611 7.859 1.00 97.75 129 ALA A O 1
ATOM 917 N N . CYS A 1 130 ? -8.654 -2.564 10.105 1.00 98.00 130 CYS A N 1
ATOM 918 C CA . CYS A 1 130 ? -7.598 -3.554 10.288 1.00 98.00 130 CYS A CA 1
ATOM 919 C C . CYS A 1 130 ? -7.922 -4.463 11.489 1.00 98.00 130 CYS A C 1
ATOM 921 O O . CYS A 1 130 ? -9.016 -4.386 12.052 1.00 98.00 130 CYS A O 1
ATOM 923 N N . SER A 1 131 ? -7.002 -5.356 11.845 1.00 96.75 131 SER A N 1
ATOM 924 C CA . SER A 1 131 ? -7.059 -6.185 13.054 1.00 96.75 131 SER A CA 1
ATOM 925 C C . SER A 1 131 ? -5.778 -5.977 13.851 1.00 96.75 131 SER A C 1
ATOM 927 O O . SER A 1 131 ? -4.687 -6.290 13.364 1.00 96.75 131 SER A O 1
ATOM 929 N N . GLY A 1 132 ? -5.915 -5.402 15.040 1.00 93.44 132 GLY A N 1
ATOM 930 C CA . GLY A 1 132 ? -4.825 -5.010 15.917 1.00 93.44 132 GLY A CA 1
ATOM 931 C C . GLY A 1 132 ? -4.319 -6.159 16.784 1.00 93.44 132 GLY A C 1
ATOM 932 O O . GLY A 1 132 ? -4.355 -7.331 16.402 1.00 93.44 132 GLY A O 1
ATOM 933 N N . SER A 1 133 ? -3.816 -5.819 17.968 1.00 93.06 133 SER A N 1
ATOM 934 C CA . SER A 1 133 ? -3.326 -6.781 18.956 1.00 93.06 133 SER A CA 1
ATOM 935 C C . SER A 1 133 ? -4.439 -7.301 19.871 1.00 93.06 133 SER A C 1
ATOM 937 O O . SER A 1 133 ? -4.422 -8.469 20.267 1.00 93.06 133 SER A O 1
ATOM 939 N N . CYS A 1 134 ? -5.430 -6.460 20.170 1.00 91.19 134 CYS A N 1
ATOM 940 C CA . CYS A 1 134 ? -6.604 -6.799 20.961 1.00 91.19 134 CYS A CA 1
ATOM 941 C C . CYS A 1 134 ? -7.751 -7.131 20.007 1.00 91.19 134 CYS A C 1
ATOM 943 O O . CYS A 1 134 ? -8.078 -6.314 19.164 1.00 91.19 134 CYS A O 1
ATOM 945 N N . ASN A 1 135 ? -8.320 -8.337 20.095 1.00 91.50 135 ASN A N 1
ATOM 946 C CA . ASN A 1 135 ? -9.444 -8.728 19.242 1.00 91.50 135 ASN A CA 1
ATOM 947 C C . ASN A 1 135 ? -10.446 -9.613 20.005 1.00 91.50 135 ASN A C 1
ATOM 949 O O . ASN A 1 135 ? -10.056 -10.479 20.793 1.00 91.50 135 ASN A O 1
ATOM 953 N N . GLY A 1 136 ? -11.735 -9.468 19.697 1.00 89.88 136 GLY A N 1
ATOM 954 C CA . GLY A 1 136 ? -12.813 -10.403 20.043 1.00 89.88 136 GLY A CA 1
ATOM 955 C C . GLY A 1 136 ? -13.337 -10.334 21.483 1.00 89.88 136 GLY A C 1
ATOM 956 O O . GLY A 1 136 ? -14.111 -11.202 21.892 1.00 89.88 136 GLY A O 1
ATOM 957 N N . GLY A 1 137 ? -12.930 -9.332 22.262 1.00 95.12 137 GLY A N 1
ATOM 958 C CA . GLY A 1 137 ? -13.482 -9.074 23.593 1.00 95.12 137 GLY A CA 1
ATOM 959 C C . GLY A 1 137 ? -14.837 -8.338 23.560 1.00 95.12 137 GLY A C 1
ATOM 960 O O . GLY A 1 137 ? -15.198 -7.723 22.561 1.00 95.12 137 GLY A O 1
ATOM 961 N N . PRO A 1 138 ? -15.622 -8.347 24.653 1.00 96.81 138 PRO A N 1
ATOM 962 C CA . PRO A 1 138 ? -16.925 -7.666 24.710 1.00 96.81 138 PRO A CA 1
ATOM 963 C C . PRO A 1 138 ? -16.836 -6.126 24.750 1.00 96.81 138 PRO A C 1
ATOM 965 O O . PRO A 1 138 ? -17.859 -5.457 24.635 1.00 96.81 138 PRO A O 1
ATOM 968 N N . CYS A 1 139 ? -15.637 -5.565 24.939 1.00 97.81 139 CYS A N 1
ATOM 969 C CA . CYS A 1 139 ? -15.334 -4.130 24.875 1.00 97.81 139 CYS A CA 1
ATOM 970 C C . CYS A 1 139 ? -14.447 -3.763 23.680 1.00 97.81 139 CYS A C 1
ATOM 972 O O . CYS A 1 139 ? -13.904 -2.659 23.620 1.00 97.81 139 CYS A O 1
ATOM 974 N N . ASP A 1 140 ? -14.277 -4.695 2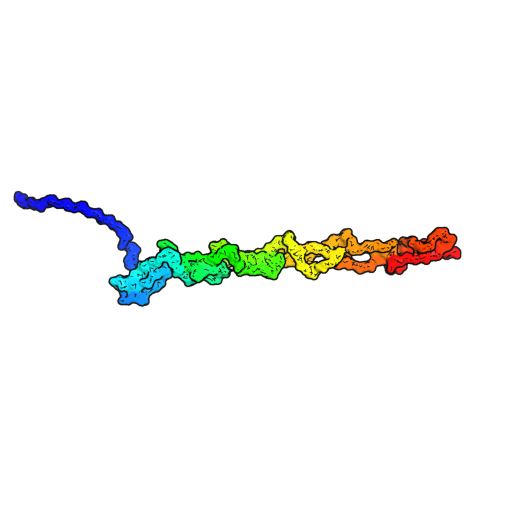2.752 1.00 97.81 140 ASP A N 1
ATOM 975 C CA . ASP A 1 140 ? -13.431 -4.567 21.577 1.00 97.81 140 ASP A CA 1
ATOM 976 C C . ASP A 1 140 ? -14.119 -3.720 20.498 1.00 97.81 140 ASP A C 1
ATOM 978 O O . ASP A 1 140 ? -15.313 -3.878 20.230 1.00 97.81 140 ASP A O 1
ATOM 982 N N . GLY A 1 141 ? -13.389 -2.759 19.938 1.00 96.62 141 GLY A N 1
ATOM 983 C CA . GLY A 1 141 ? -13.862 -1.890 18.865 1.00 96.62 141 GLY A CA 1
ATOM 984 C C . GLY A 1 141 ? -13.401 -2.378 17.493 1.00 96.62 141 GLY A C 1
ATOM 985 O O . GLY A 1 141 ? -12.663 -3.345 17.371 1.00 96.62 141 GLY A O 1
ATOM 986 N N . GLN A 1 142 ? -13.820 -1.682 16.436 1.00 96.69 142 GLN A N 1
ATOM 987 C CA . GLN A 1 142 ? -13.191 -1.860 15.127 1.00 96.69 142 GLN A CA 1
ATOM 988 C C . GLN A 1 142 ? -11.873 -1.087 15.102 1.00 96.69 142 GLN A C 1
ATOM 990 O O . GLN A 1 142 ? -11.879 0.137 15.256 1.00 96.69 142 GLN A O 1
ATOM 995 N N . ASP A 1 143 ? -10.771 -1.786 14.855 1.00 98.00 143 ASP A N 1
ATOM 996 C CA . ASP A 1 143 ? -9.455 -1.173 14.699 1.00 98.00 143 ASP A CA 1
ATOM 997 C C . ASP A 1 143 ? -9.313 -0.479 13.352 1.00 98.00 143 ASP A C 1
ATOM 999 O O . ASP A 1 143 ? -9.906 -0.891 12.347 1.00 98.00 143 ASP A O 1
ATOM 1003 N N . TYR A 1 144 ? -8.488 0.563 13.330 1.00 98.19 144 TYR A N 1
ATOM 1004 C CA . TYR A 1 144 ? -8.201 1.335 12.129 1.00 98.19 144 TYR A CA 1
ATOM 1005 C C . TYR A 1 14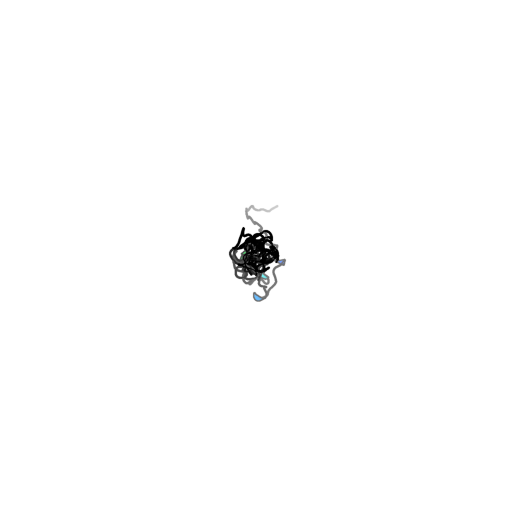4 ? -6.714 1.640 12.021 1.00 98.19 144 TYR A C 1
ATOM 1007 O O . TYR A 1 144 ? -6.014 1.770 13.030 1.00 98.19 144 TYR A O 1
ATOM 1015 N N . CYS A 1 145 ? -6.249 1.797 10.787 1.00 98.56 145 CYS A N 1
ATOM 1016 C CA . CYS A 1 145 ? -4.899 2.263 10.514 1.00 98.56 145 CYS A CA 1
ATOM 1017 C C . CYS A 1 145 ? -4.659 3.679 11.075 1.00 98.56 145 CYS A C 1
ATOM 1019 O O . CYS A 1 145 ? -5.595 4.446 11.303 1.00 98.56 145 CYS A O 1
ATOM 1021 N N . ASP A 1 146 ? -3.400 4.056 11.284 1.00 97.81 146 ASP A N 1
ATOM 1022 C CA . ASP A 1 146 ? -3.004 5.407 11.711 1.00 97.81 146 ASP A CA 1
ATOM 1023 C C . ASP A 1 146 ? -2.741 6.385 10.549 1.00 97.81 146 ASP A C 1
ATOM 1025 O O . ASP A 1 146 ? -2.686 7.595 10.770 1.00 97.81 146 ASP A O 1
ATOM 1029 N N . GLY A 1 147 ? -2.606 5.882 9.317 1.00 97.69 147 GLY A N 1
ATOM 1030 C CA . GLY A 1 147 ? -2.117 6.648 8.162 1.00 97.69 147 GLY A CA 1
ATOM 1031 C C . GLY A 1 147 ? -0.593 6.604 7.972 1.00 97.69 147 GLY A C 1
ATOM 1032 O O . GLY A 1 147 ? -0.077 7.289 7.093 1.00 97.69 147 GLY A O 1
ATOM 1033 N N . PHE A 1 148 ? 0.116 5.808 8.779 1.00 97.25 148 PHE A N 1
ATOM 1034 C CA . PHE A 1 148 ? 1.579 5.693 8.841 1.00 97.25 148 PHE A CA 1
ATOM 1035 C C . PHE A 1 148 ? 2.069 4.229 8.912 1.00 97.25 148 PHE A C 1
ATOM 1037 O O . PHE A 1 148 ? 3.217 3.976 9.270 1.0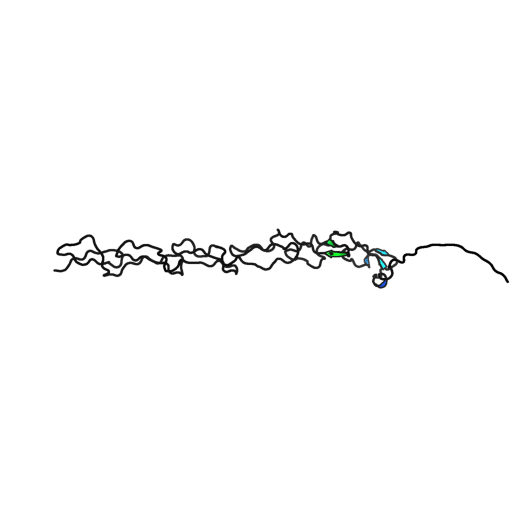0 97.25 148 PHE A O 1
ATOM 1044 N N . GLY A 1 149 ? 1.203 3.269 8.570 1.00 97.25 149 GLY A N 1
ATOM 1045 C CA . GLY A 1 149 ? 1.526 1.842 8.468 1.00 97.25 149 GLY A CA 1
ATOM 1046 C C . GLY A 1 149 ? 1.155 0.994 9.688 1.00 97.25 149 GLY A C 1
ATOM 1047 O O . GLY A 1 149 ? 1.234 -0.232 9.607 1.00 97.25 149 GLY A O 1
ATOM 1048 N N . SER A 1 150 ? 0.693 1.594 10.789 1.00 97.69 150 SER A N 1
ATOM 1049 C CA . SER A 1 150 ? 0.313 0.862 12.006 1.00 97.69 150 SER A CA 1
ATOM 1050 C C . SER A 1 150 ? -1.196 0.632 12.077 1.00 97.69 150 SER A C 1
ATOM 1052 O O . SER A 1 150 ? -1.982 1.542 11.821 1.00 97.69 150 SER A O 1
ATOM 1054 N N . CYS A 1 151 ? -1.612 -0.560 12.507 1.00 98.19 151 CYS A N 1
ATOM 1055 C CA . CYS A 1 151 ? -2.983 -0.797 12.961 1.00 98.19 151 CYS A CA 1
ATOM 1056 C C . CYS A 1 151 ? -3.111 -0.388 14.435 1.00 98.19 151 CYS A C 1
ATOM 1058 O O . CYS A 1 151 ? -2.264 -0.770 15.245 1.00 98.19 151 CYS A O 1
ATOM 1060 N N . ILE A 1 152 ? -4.138 0.391 14.785 1.00 97.62 152 ILE A N 1
ATOM 1061 C CA . ILE A 1 152 ? -4.332 0.920 16.140 1.00 97.62 152 ILE A CA 1
ATOM 1062 C C . ILE A 1 152 ? -5.586 0.321 16.771 1.00 97.62 152 ILE A C 1
ATOM 1064 O O . ILE A 1 152 ? -6.696 0.625 16.323 1.00 97.62 152 ILE A O 1
ATOM 1068 N N . ASP A 1 153 ? -5.379 -0.424 17.862 1.00 97.31 153 ASP A N 1
ATOM 1069 C CA . ASP A 1 153 ? -6.439 -0.991 18.702 1.00 97.31 153 ASP A CA 1
ATOM 1070 C C . ASP A 1 153 ? -7.474 0.085 19.103 1.00 97.31 153 ASP A C 1
ATOM 1072 O O . ASP A 1 153 ? -7.113 1.183 19.558 1.00 97.31 153 ASP A O 1
ATOM 1076 N N . LYS A 1 154 ? -8.768 -0.214 18.948 1.00 97.31 154 LYS A N 1
ATOM 1077 C CA . LYS A 1 154 ? -9.886 0.623 19.412 1.00 97.31 154 LYS A CA 1
ATOM 1078 C C . LYS A 1 154 ? -10.748 -0.134 20.408 1.00 97.31 154 LYS A C 1
ATOM 1080 O O . LYS A 1 154 ? -10.974 -1.329 20.295 1.00 97.31 154 LYS A O 1
ATOM 1085 N N . PHE A 1 155 ? -11.307 0.602 21.363 1.00 97.81 155 PHE A N 1
ATOM 1086 C CA . PHE A 1 155 ? -12.146 0.041 22.418 1.00 97.81 155 PHE A CA 1
ATOM 1087 C C . PHE A 1 155 ? -13.490 0.757 22.476 1.00 97.81 155 PHE A C 1
ATOM 1089 O O . PHE A 1 155 ? -13.592 1.954 22.188 1.00 97.81 155 PHE A O 1
ATOM 1096 N N . LEU A 1 156 ? -14.529 0.019 22.858 1.00 98.06 156 LEU A N 1
ATOM 1097 C CA . LEU A 1 156 ? -15.867 0.566 23.045 1.00 98.06 156 LEU A CA 1
ATOM 1098 C C . LEU A 1 156 ? -15.868 1.587 24.200 1.00 98.06 156 LEU A C 1
ATOM 1100 O O . LEU A 1 156 ? -15.155 1.400 25.193 1.00 98.06 156 LEU A O 1
ATOM 1104 N N . PRO A 1 157 ? -16.648 2.680 24.088 1.00 97.69 157 PRO A N 1
ATOM 1105 C CA . PRO A 1 157 ? -16.634 3.763 25.066 1.00 97.69 157 PRO A CA 1
ATOM 1106 C C . PRO A 1 157 ? -17.095 3.287 26.445 1.00 97.69 157 PRO A C 1
ATOM 1108 O O . PRO A 1 157 ? -17.839 2.316 26.572 1.00 97.69 157 PRO A O 1
ATOM 1111 N N . SER A 1 158 ? -16.721 4.019 27.495 1.00 97.62 158 SER A N 1
ATOM 1112 C CA . SER A 1 158 ? -17.022 3.642 28.885 1.00 97.62 158 SER A CA 1
ATOM 1113 C C . SER A 1 158 ? -18.497 3.730 29.300 1.00 97.62 158 SER A C 1
ATOM 1115 O O . SER A 1 158 ? -18.851 3.438 30.441 1.00 97.62 158 SER A O 1
ATOM 1117 N N . THR A 1 159 ? -19.373 4.091 28.362 1.00 97.12 159 THR A N 1
ATOM 1118 C CA . THR A 1 159 ? -20.833 3.997 28.466 1.00 97.12 159 THR A CA 1
ATOM 1119 C C . THR A 1 159 ? -21.392 2.655 27.976 1.00 97.12 159 THR A C 1
ATOM 1121 O O . THR A 1 159 ? -22.567 2.371 28.207 1.00 97.12 159 THR A O 1
ATOM 1124 N N . THR A 1 160 ? -20.589 1.820 27.310 1.00 98.25 160 THR A N 1
ATOM 1125 C CA . THR A 1 160 ? -21.005 0.505 26.812 1.00 98.25 160 THR A CA 1
ATOM 1126 C C . THR A 1 160 ? -21.043 -0.506 27.950 1.00 98.25 160 THR A C 1
ATOM 1128 O O . THR A 1 160 ? -20.002 -0.827 28.518 1.00 98.25 160 THR A O 1
ATOM 1131 N N . VAL A 1 161 ? -22.226 -1.039 28.264 1.00 98.12 161 VAL A N 1
ATOM 1132 C CA . VAL A 1 161 ? -22.392 -2.160 29.205 1.00 98.12 161 VAL A CA 1
ATOM 1133 C C . VAL A 1 161 ? -21.908 -3.449 28.542 1.00 98.12 161 VAL A C 1
ATOM 1135 O O . VAL A 1 161 ? -22.474 -3.871 27.536 1.00 98.12 161 VAL A O 1
ATOM 1138 N N . CYS A 1 162 ? -20.879 -4.076 29.112 1.00 98.19 162 CYS A N 1
ATOM 1139 C CA . CYS A 1 162 ? -20.264 -5.301 28.591 1.00 98.19 162 CYS A CA 1
ATOM 1140 C C . CYS A 1 162 ? -20.692 -6.566 29.345 1.00 98.19 162 CYS A C 1
ATOM 1142 O O . CYS A 1 162 ? -20.631 -7.663 28.789 1.00 98.19 162 CYS A O 1
ATOM 1144 N N . ARG A 1 163 ? -21.204 -6.418 30.572 1.00 98.06 163 ARG A N 1
ATOM 1145 C CA . ARG A 1 163 ? -21.971 -7.453 31.267 1.00 98.06 163 ARG A CA 1
ATOM 1146 C C . ARG A 1 163 ? -23.149 -6.808 31.989 1.00 98.06 163 ARG A C 1
ATOM 1148 O O . ARG A 1 163 ? -23.011 -5.812 32.691 1.00 98.06 163 ARG A O 1
ATOM 1155 N N . VAL A 1 164 ? -24.333 -7.382 31.803 1.00 97.94 164 VAL A N 1
ATOM 1156 C CA . VAL A 1 164 ? -25.545 -6.943 32.502 1.00 97.94 164 VAL A CA 1
ATOM 1157 C C . VAL A 1 164 ? -25.562 -7.442 33.950 1.00 97.94 164 VAL A C 1
ATOM 1159 O O . VAL A 1 164 ? -25.066 -8.532 34.256 1.00 97.94 164 VAL A O 1
ATOM 1162 N N . SER A 1 165 ? -26.186 -6.654 34.826 1.00 97.06 165 SER A N 1
ATOM 1163 C CA . SER A 1 165 ? -26.518 -7.075 36.189 1.00 97.06 165 SER A CA 1
ATOM 1164 C C . SER A 1 165 ? -27.557 -8.203 36.165 1.00 97.06 165 SER A C 1
ATOM 1166 O O . SER A 1 165 ? -28.526 -8.164 35.404 1.00 97.06 165 SER A O 1
ATOM 1168 N N . LYS A 1 166 ? -27.351 -9.201 37.024 1.00 96.06 166 LYS A N 1
ATOM 1169 C CA . LYS A 1 166 ? -28.203 -10.375 37.250 1.00 96.06 166 LYS A CA 1
ATOM 1170 C C . LYS A 1 166 ? -29.185 -10.180 38.418 1.00 96.06 166 LYS A C 1
ATOM 1172 O O . LYS A 1 166 ? -29.953 -11.092 38.707 1.00 96.06 166 LYS A O 1
ATOM 1177 N N . GLY A 1 167 ? -29.177 -9.031 39.106 1.00 93.75 167 GLY A N 1
ATOM 1178 C CA . GLY A 1 167 ? -30.075 -8.762 40.236 1.00 93.75 167 GLY A CA 1
ATOM 1179 C C . GLY A 1 167 ? -29.671 -7.566 41.105 1.00 93.75 167 GLY A C 1
ATOM 1180 O O . GLY A 1 167 ? -28.647 -6.929 40.885 1.00 93.75 167 GLY A O 1
ATOM 1181 N N . ALA A 1 168 ? -30.459 -7.263 42.143 1.00 94.25 168 ALA A N 1
ATOM 1182 C CA . ALA A 1 168 ? -30.262 -6.079 42.995 1.00 94.25 168 ALA A CA 1
ATOM 1183 C C . ALA A 1 168 ? -28.884 -6.007 43.695 1.00 94.25 168 ALA A C 1
ATOM 1185 O O . ALA A 1 168 ? -28.419 -4.909 44.024 1.00 94.25 168 ALA A O 1
ATOM 1186 N N . CYS A 1 169 ? -28.235 -7.158 43.896 1.00 96.75 169 CYS A N 1
ATOM 1187 C CA . CYS A 1 169 ? -26.917 -7.293 44.517 1.00 96.75 169 CYS A CA 1
ATOM 1188 C C . CYS A 1 169 ? -25.749 -7.397 43.530 1.00 96.75 169 CYS A C 1
ATOM 1190 O O . CYS A 1 169 ? -24.608 -7.570 43.951 1.00 96.75 169 CYS A O 1
ATOM 1192 N N . ASP A 1 170 ? -26.019 -7.249 42.237 1.00 97.88 170 ASP A N 1
ATOM 1193 C CA . ASP A 1 170 ? -25.051 -7.360 41.153 1.00 97.88 170 ASP A CA 1
ATOM 1194 C C . ASP A 1 170 ? -24.951 -6.025 40.394 1.00 97.88 170 ASP A C 1
ATOM 1196 O O . ASP A 1 170 ? -25.971 -5.368 40.153 1.00 97.88 170 ASP A O 1
ATOM 1200 N N . VAL A 1 171 ? -23.743 -5.586 40.040 1.00 97.31 171 VAL A N 1
ATOM 1201 C CA . VAL A 1 171 ? -23.508 -4.326 39.313 1.00 97.31 171 VAL A CA 1
ATOM 1202 C C . VAL A 1 171 ? -23.279 -4.649 37.840 1.00 97.31 171 VAL A C 1
ATOM 1204 O O . VAL A 1 171 ? -22.637 -5.631 37.513 1.00 97.31 171 VAL A O 1
ATOM 1207 N N . ALA A 1 172 ? -23.820 -3.850 36.921 1.00 97.88 172 ALA A N 1
ATOM 1208 C CA . ALA A 1 172 ? -23.496 -4.013 35.504 1.00 97.88 172 ALA A CA 1
ATOM 1209 C C . ALA A 1 172 ? -22.139 -3.357 35.210 1.00 97.88 172 ALA A C 1
ATOM 1211 O O . ALA A 1 172 ? -21.979 -2.163 35.476 1.00 97.88 172 ALA A O 1
ATOM 1212 N N . GLU A 1 173 ? -21.178 -4.089 34.648 1.00 98.25 173 GLU A N 1
ATOM 1213 C CA . GLU A 1 173 ? -19.907 -3.502 34.224 1.00 98.25 173 GLU A CA 1
ATOM 1214 C C . GLU A 1 173 ? -20.045 -2.818 32.872 1.00 98.25 173 GLU A C 1
ATOM 1216 O O . GLU A 1 173 ? -20.619 -3.343 31.908 1.00 98.25 173 GLU A O 1
ATOM 1221 N N . THR A 1 174 ? -19.428 -1.647 32.795 1.00 98.25 174 THR A N 1
ATOM 1222 C CA . THR A 1 174 ? -19.180 -0.941 31.550 1.00 98.25 174 THR A CA 1
ATOM 1223 C C . THR A 1 174 ? -17.723 -1.077 31.133 1.00 98.25 174 THR A C 1
ATOM 1225 O O . THR A 1 174 ? -16.836 -1.343 31.945 1.00 98.25 174 THR A O 1
ATOM 1228 N N . CYS A 1 175 ? -17.468 -0.894 29.842 1.00 98.31 175 CYS A N 1
ATOM 1229 C CA . CYS A 1 175 ? -16.121 -0.878 29.299 1.00 98.31 175 CYS A CA 1
ATOM 1230 C C . CYS A 1 175 ? -15.254 0.213 29.943 1.00 98.31 175 CYS A C 1
ATOM 1232 O O . CYS A 1 175 ? -15.735 1.233 30.431 1.00 98.31 175 CYS A O 1
ATOM 1234 N N . SER A 1 176 ? -13.939 0.021 29.915 1.00 96.88 176 SER A N 1
ATOM 1235 C CA . SER A 1 176 ? -12.974 1.022 30.386 1.00 96.88 176 SER A CA 1
ATOM 1236 C C . SER A 1 176 ? -12.768 2.170 29.387 1.00 96.88 176 SER A C 1
ATOM 1238 O O . SER A 1 176 ? -12.346 3.257 29.775 1.00 96.88 176 SER A O 1
ATOM 1240 N N . GLY A 1 177 ? -13.031 1.926 28.096 1.00 96.88 177 GLY A N 1
ATOM 1241 C CA . GLY A 1 177 ? -12.550 2.760 26.988 1.00 96.88 177 GLY A CA 1
ATOM 1242 C C . GLY A 1 177 ? -11.063 2.561 26.656 1.00 96.88 177 GLY A C 1
ATOM 1243 O O . GLY A 1 177 ? -10.545 3.249 25.781 1.00 96.88 177 GLY A O 1
ATOM 1244 N N . THR A 1 178 ? -10.369 1.642 27.340 1.00 96.06 178 THR A N 1
ATOM 1245 C CA . THR A 1 178 ? -8.915 1.410 27.219 1.00 96.06 178 THR A CA 1
ATOM 1246 C C . THR A 1 178 ? -8.519 -0.071 27.124 1.00 96.06 178 THR A C 1
ATOM 1248 O O . THR A 1 178 ? -7.330 -0.382 27.113 1.00 96.06 178 THR A O 1
ATOM 1251 N N . SER A 1 179 ? -9.486 -0.993 27.064 1.00 95.56 179 SER A N 1
ATOM 1252 C CA . SER A 1 179 ? -9.251 -2.437 26.937 1.00 95.56 179 SER A CA 1
ATOM 1253 C C . SER A 1 179 ? -10.414 -3.155 26.252 1.00 95.56 179 SER A C 1
ATOM 1255 O O . SER A 1 179 ? -11.570 -2.885 26.578 1.00 95.56 179 SER A O 1
ATOM 1257 N N . GLY A 1 180 ? -10.116 -4.144 25.401 1.00 96.62 180 GLY A N 1
ATOM 1258 C CA . GLY A 1 180 ? -11.127 -4.993 24.749 1.00 96.62 180 GLY A CA 1
ATOM 1259 C C . GLY A 1 180 ? -11.862 -5.949 25.704 1.00 96.62 180 GLY A C 1
ATOM 1260 O O . GLY A 1 180 ? -12.951 -6.434 25.400 1.00 96.62 180 GLY A O 1
ATOM 1261 N N . SER A 1 181 ? -11.316 -6.187 26.899 1.00 96.94 181 SER A N 1
ATOM 1262 C CA . SER A 1 181 ? -11.965 -6.971 27.958 1.00 96.94 181 SER A CA 1
ATOM 1263 C C . SER A 1 181 ? -12.960 -6.141 28.773 1.00 96.94 181 SER A C 1
ATOM 1265 O O . SER A 1 181 ? -12.693 -4.984 29.103 1.00 96.94 181 SER A O 1
ATOM 1267 N N . CYS A 1 182 ? -14.066 -6.774 29.176 1.00 97.50 182 CYS A N 1
ATOM 1268 C CA . CYS A 1 182 ? -14.934 -6.259 30.238 1.00 97.50 182 CYS A CA 1
ATOM 1269 C C . CYS A 1 182 ? -14.187 -6.298 31.588 1.00 97.50 182 CYS A C 1
ATOM 1271 O O . CYS A 1 182 ? -13.381 -7.215 31.790 1.00 97.50 182 CYS A O 1
ATOM 1273 N N . PRO A 1 183 ? -14.432 -5.356 32.518 1.00 97.12 183 PRO A N 1
ATOM 1274 C CA . PRO A 1 183 ? -13.956 -5.471 33.893 1.00 97.12 183 PRO A CA 1
ATOM 1275 C C . PRO A 1 183 ? -14.418 -6.764 34.586 1.00 97.12 183 PRO A C 1
ATOM 1277 O O . PRO A 1 183 ? -15.336 -7.448 34.134 1.00 97.12 183 PRO A O 1
ATOM 1280 N N . VAL A 1 184 ? -13.766 -7.097 35.702 1.00 97.00 184 VAL A N 1
ATOM 1281 C CA . VAL A 1 184 ? -14.175 -8.223 36.559 1.00 97.00 184 VAL A CA 1
ATOM 1282 C C . VAL A 1 184 ? -15.581 -8.006 37.130 1.00 97.00 184 VAL A C 1
ATOM 1284 O O . VAL A 1 184 ? -15.955 -6.866 37.379 1.00 97.00 184 VAL A O 1
ATOM 1287 N N . ASP A 1 185 ? -16.316 -9.100 37.356 1.00 96.62 185 ASP A N 1
ATOM 1288 C CA . ASP A 1 185 ? -17.665 -9.123 37.952 1.00 96.62 185 ASP A CA 1
ATOM 1289 C C . ASP A 1 185 ? -17.643 -8.432 39.339 1.00 96.62 185 ASP A C 1
ATOM 1291 O O . ASP A 1 185 ? -16.912 -8.858 40.241 1.00 96.62 185 ASP A O 1
ATOM 1295 N N . GLN A 1 186 ? -18.369 -7.316 39.473 1.00 97.31 186 GLN A N 1
ATOM 1296 C CA . GLN A 1 186 ? -18.466 -6.478 40.666 1.00 97.31 186 GLN A CA 1
ATOM 1297 C C . GLN A 1 186 ? -19.852 -6.593 41.297 1.00 97.31 186 GLN A C 1
ATOM 1299 O O . GLN A 1 186 ? -20.891 -6.402 40.664 1.00 97.31 186 GLN A O 1
ATOM 1304 N N . PHE A 1 187 ? -19.870 -6.777 42.612 1.00 97.00 187 P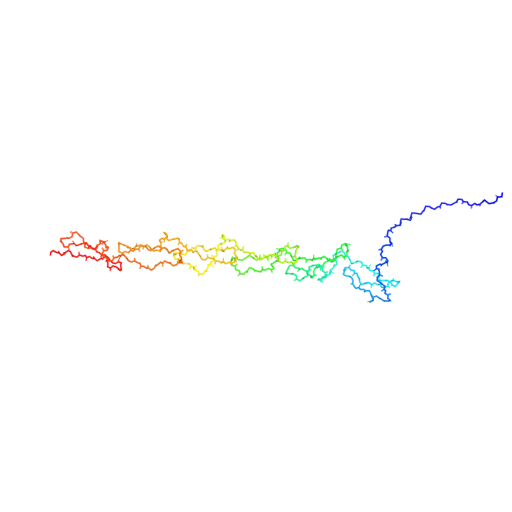HE A N 1
ATOM 1305 C CA . PHE A 1 187 ? -21.107 -6.888 43.372 1.00 97.00 187 PHE A CA 1
ATOM 1306 C C . PHE A 1 187 ? -21.466 -5.583 44.074 1.00 97.00 187 PHE A C 1
ATOM 1308 O O . PHE A 1 187 ? -20.614 -4.742 44.369 1.00 97.00 187 PHE A O 1
ATOM 1315 N N . ALA A 1 188 ? -22.756 -5.408 44.355 1.00 96.19 188 ALA A N 1
ATOM 1316 C CA . ALA A 1 188 ? -23.212 -4.275 45.140 1.00 96.19 188 ALA A CA 1
ATOM 1317 C C . ALA A 1 188 ? -22.600 -4.338 46.547 1.00 96.19 188 ALA A C 1
ATOM 1319 O O . ALA A 1 188 ? -22.334 -5.424 47.069 1.00 96.19 188 ALA A O 1
ATOM 1320 N N . SER A 1 189 ? -22.385 -3.174 47.167 1.00 95.38 189 SER A N 1
ATOM 1321 C CA . SER A 1 189 ? -21.815 -3.110 48.511 1.00 95.38 189 SER A CA 1
ATOM 1322 C C . SER A 1 189 ? -22.605 -3.978 49.486 1.00 95.38 189 SER A C 1
ATOM 1324 O O . SER A 1 189 ? -23.830 -4.100 49.384 1.00 95.38 189 SER A O 1
ATOM 1326 N N . LYS A 1 190 ? -21.910 -4.507 50.496 1.00 92.56 190 LYS A N 1
ATOM 1327 C CA . LYS A 1 190 ? -22.594 -4.989 51.691 1.00 92.56 190 LYS A CA 1
ATOM 1328 C C . LYS A 1 190 ? -23.535 -3.886 52.209 1.00 92.56 190 LYS A C 1
ATOM 1330 O O . LYS A 1 190 ? -23.255 -2.700 52.020 1.00 92.56 190 LYS A O 1
ATOM 1335 N N . ASP A 1 191 ? -24.672 -4.285 52.767 1.00 88.75 191 ASP A N 1
ATOM 1336 C CA . ASP A 1 191 ? -25.726 -3.391 53.273 1.00 88.75 191 ASP A CA 1
ATOM 1337 C C . ASP A 1 191 ? -26.543 -2.649 52.182 1.00 88.75 191 ASP A C 1
ATOM 1339 O O . ASP A 1 191 ? -27.487 -1.926 52.498 1.00 88.75 191 ASP A O 1
ATOM 1343 N N . LYS A 1 192 ? -26.272 -2.876 50.882 1.00 94.44 192 LYS A N 1
ATOM 1344 C CA . LYS A 1 192 ? -27.192 -2.502 49.789 1.00 94.44 192 LYS A CA 1
ATOM 1345 C C . LYS A 1 192 ? -28.511 -3.257 49.983 1.00 94.44 192 LYS A C 1
ATOM 1347 O O . LYS A 1 192 ? -28.512 -4.485 49.962 1.00 94.44 192 LYS A O 1
ATOM 1352 N N . SER A 1 193 ? -29.621 -2.533 50.118 1.00 92.88 193 SER A N 1
ATOM 1353 C CA . SER A 1 193 ? -30.954 -3.131 50.233 1.00 92.88 193 SER A CA 1
ATOM 1354 C C . SER A 1 193 ? -31.325 -3.958 49.001 1.00 92.88 193 SER A C 1
ATOM 1356 O O . SER A 1 193 ? -31.089 -3.544 47.861 1.00 92.88 193 SER A O 1
ATOM 1358 N N . CYS A 1 194 ? -31.942 -5.109 49.240 1.00 94.06 194 CYS A N 1
ATOM 1359 C CA . CYS A 1 194 ? -32.476 -6.006 48.223 1.00 94.06 194 CYS A CA 1
ATOM 1360 C C . CYS A 1 194 ? -33.839 -6.567 48.676 1.00 94.06 194 CYS A C 1
ATOM 1362 O O . CYS A 1 194 ? -34.464 -6.022 49.587 1.00 94.06 194 CYS A O 1
ATOM 1364 N N . SER A 1 195 ? -34.336 -7.602 48.000 1.00 91.00 195 SER A N 1
ATOM 1365 C CA . SER A 1 195 ? -35.541 -8.333 48.404 1.00 91.00 195 SER A CA 1
ATOM 1366 C C . SER A 1 195 ? -35.255 -9.824 48.280 1.00 91.00 195 SER A C 1
ATOM 1368 O O . SER A 1 195 ? -34.914 -10.294 47.191 1.00 91.00 195 SER A O 1
ATOM 1370 N N . GLY A 1 196 ? -35.318 -10.518 49.411 1.00 82.81 196 GLY A N 1
ATOM 1371 C CA . GLY A 1 196 ? -35.016 -11.929 49.582 1.00 82.81 196 GLY A CA 1
ATOM 1372 C C . GLY A 1 196 ? -36.204 -12.834 49.270 1.00 82.81 196 GLY A C 1
ATOM 1373 O O . GLY A 1 196 ? -37.121 -12.481 48.522 1.00 82.81 196 GLY A O 1
ATOM 1374 N N . SER A 1 197 ? -36.161 -14.040 49.833 1.00 84.25 197 SER A N 1
ATOM 1375 C CA . SER A 1 197 ? -37.197 -15.065 49.642 1.00 84.25 197 SER A CA 1
ATOM 1376 C C . SER A 1 197 ? -38.313 -14.976 50.686 1.00 84.25 197 SER A C 1
ATOM 1378 O O . SER A 1 197 ? -39.427 -15.439 50.435 1.00 84.25 197 SER A O 1
ATOM 1380 N N . SER A 1 198 ? -38.017 -14.392 51.845 1.00 80.75 198 SER A N 1
ATOM 1381 C CA . SER A 1 198 ? -38.958 -14.090 52.921 1.00 80.75 198 SER A CA 1
ATOM 1382 C C . SER A 1 198 ? -39.303 -12.608 52.845 1.00 80.75 198 SER A C 1
ATOM 1384 O O . SER A 1 198 ? -38.408 -11.785 52.720 1.00 80.75 198 SER A O 1
ATOM 1386 N N . ASN A 1 199 ? -40.590 -12.259 52.853 1.00 80.38 199 ASN A N 1
ATOM 1387 C CA . ASN A 1 199 ? -41.017 -10.863 52.898 1.00 80.38 199 ASN A CA 1
ATOM 1388 C C . ASN A 1 199 ? -42.393 -10.707 53.567 1.00 80.38 199 ASN A C 1
ATOM 1390 O O . ASN A 1 199 ? -43.258 -11.580 53.478 1.00 80.38 199 ASN A O 1
ATOM 1394 N N . GLY A 1 200 ? -42.597 -9.583 54.256 1.00 72.62 200 GLY A N 1
ATOM 1395 C CA . GLY A 1 200 ? -43.867 -9.182 54.874 1.00 72.62 200 GLY A CA 1
ATOM 1396 C C . GLY A 1 200 ? -44.237 -9.900 56.181 1.00 72.62 200 GLY A C 1
ATOM 1397 O O . GLY A 1 200 ? -45.378 -9.793 56.634 1.00 72.62 200 GLY A O 1
ATOM 1398 N N . GLY A 1 201 ? -43.310 -10.643 56.791 1.00 79.12 201 GLY A N 1
ATOM 1399 C CA . GLY A 1 201 ? -43.511 -11.326 58.075 1.00 79.12 201 GLY A CA 1
ATOM 1400 C C . GLY A 1 201 ? -43.338 -10.420 59.305 1.00 79.12 201 GLY A C 1
ATOM 1401 O O . GLY A 1 201 ? -42.695 -9.380 59.255 1.00 79.12 201 GLY A O 1
ATOM 1402 N N . ALA A 1 202 ? -43.853 -10.841 60.465 1.00 79.25 202 ALA A N 1
ATOM 1403 C CA . ALA A 1 202 ? -43.701 -10.083 61.720 1.00 79.25 202 ALA A CA 1
ATOM 1404 C C . ALA A 1 202 ? -42.251 -10.025 62.258 1.00 79.25 202 ALA A C 1
ATOM 1406 O O . ALA A 1 202 ? -41.952 -9.193 63.110 1.00 79.25 202 ALA A O 1
ATOM 1407 N N . CYS A 1 203 ? -41.368 -10.895 61.758 1.00 79.31 203 CYS A N 1
ATOM 1408 C CA . CYS A 1 203 ? -39.931 -10.912 62.056 1.00 79.31 203 CYS A CA 1
ATOM 1409 C C . CYS A 1 203 ? -39.084 -10.541 60.824 1.00 79.31 203 CYS A C 1
ATOM 1411 O O . CYS A 1 203 ? -37.902 -10.869 60.776 1.00 79.31 203 CYS A O 1
ATOM 1413 N N . ASP A 1 204 ? -39.689 -9.920 59.813 1.00 82.44 204 ASP A N 1
ATOM 1414 C CA . ASP A 1 204 ? -39.044 -9.552 58.551 1.00 82.44 204 ASP A CA 1
ATOM 1415 C C . ASP A 1 204 ? -38.237 -8.260 58.721 1.00 82.44 204 ASP A C 1
ATOM 1417 O O . ASP A 1 204 ? -38.761 -7.238 59.173 1.00 82.44 204 ASP A O 1
ATOM 1421 N N . GLY A 1 205 ? -36.940 -8.323 58.443 1.00 84.00 205 GLY A N 1
ATOM 1422 C CA . GLY A 1 205 ? -36.034 -7.180 58.428 1.00 84.00 205 GLY A CA 1
ATOM 1423 C C . GLY A 1 205 ? -35.777 -6.698 57.002 1.00 84.00 205 GLY A C 1
ATOM 1424 O O . GLY A 1 205 ? -36.286 -7.247 56.033 1.00 84.00 205 GLY A O 1
ATOM 1425 N N . GLN A 1 206 ? -34.972 -5.646 56.855 1.00 88.56 206 GLN A N 1
ATOM 1426 C CA . GLN A 1 206 ? -34.553 -5.203 55.527 1.00 88.56 206 GLN A CA 1
ATOM 1427 C C . GLN A 1 206 ? -33.425 -6.101 55.014 1.00 88.56 206 GLN A C 1
ATOM 1429 O O . GLN A 1 206 ? -32.304 -6.023 55.516 1.00 88.56 206 GLN A O 1
ATOM 1434 N N . ASP A 1 207 ? -33.708 -6.888 53.979 1.00 92.38 207 ASP A N 1
ATOM 1435 C CA . ASP A 1 207 ? -32.714 -7.737 53.320 1.00 92.38 207 ASP A CA 1
ATOM 1436 C C . ASP A 1 207 ? -31.579 -6.916 52.716 1.00 92.38 207 ASP A C 1
ATOM 1438 O O . ASP A 1 207 ? -31.796 -5.825 52.165 1.00 92.38 207 ASP A O 1
ATOM 1442 N N . VAL A 1 208 ? -30.367 -7.465 52.786 1.00 94.31 208 VAL A N 1
ATOM 1443 C CA . VAL A 1 208 ? -29.149 -6.799 52.319 1.00 94.31 208 VAL A CA 1
ATOM 1444 C C . VAL A 1 208 ? -28.254 -7.718 51.503 1.00 94.31 208 VAL A C 1
ATOM 1446 O O . VAL A 1 208 ? -28.214 -8.932 51.691 1.00 94.31 208 VAL A O 1
ATOM 1449 N N . CYS A 1 209 ? -27.485 -7.114 50.606 1.00 96.50 209 CYS A N 1
ATOM 1450 C CA . CYS A 1 209 ? -26.471 -7.814 49.838 1.00 96.50 209 CYS A CA 1
ATOM 1451 C C . CYS A 1 209 ? -25.275 -8.236 50.708 1.00 96.50 209 CYS A C 1
ATOM 1453 O O . CYS A 1 209 ? -24.849 -7.503 51.603 1.00 96.50 209 CYS A O 1
ATOM 1455 N N . ASP A 1 210 ? -24.676 -9.389 50.401 1.00 94.81 210 ASP A N 1
ATOM 1456 C CA . ASP 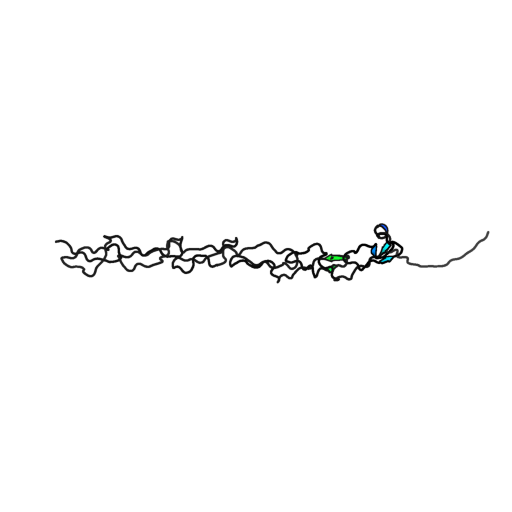A 1 210 ? -23.501 -9.927 51.106 1.00 94.81 210 ASP A CA 1
ATOM 1457 C C . ASP A 1 210 ? -22.145 -9.392 50.601 1.00 94.81 210 ASP A C 1
ATOM 1459 O O . ASP A 1 210 ? -21.097 -9.719 51.167 1.00 94.81 210 ASP A O 1
ATOM 1463 N N . GLY A 1 211 ? -22.152 -8.581 49.538 1.00 94.19 211 GLY A N 1
ATOM 1464 C CA . GLY A 1 211 ? -20.951 -8.137 48.823 1.00 94.19 211 GLY A CA 1
ATOM 1465 C C . GLY A 1 211 ? -20.384 -9.163 47.829 1.00 94.19 211 GLY A C 1
ATOM 1466 O O . GLY A 1 211 ? -19.260 -8.993 47.365 1.00 94.19 211 GLY A O 1
ATOM 1467 N N . LYS A 1 212 ? -21.127 -10.237 47.523 1.00 94.69 212 LYS A N 1
ATOM 1468 C CA . LYS A 1 212 ? -20.746 -11.338 46.614 1.00 94.69 212 LYS A CA 1
ATOM 1469 C C . LYS A 1 212 ? -21.863 -11.715 45.626 1.00 94.69 212 LYS A C 1
ATOM 1471 O O . LYS A 1 212 ? -21.869 -12.821 45.090 1.00 94.69 212 LYS A O 1
ATOM 1476 N N . GLY A 1 213 ? -22.827 -10.816 45.428 1.00 94.38 213 GLY A N 1
ATOM 1477 C CA . GLY A 1 213 ? -23.942 -10.984 44.496 1.00 94.38 213 GLY A CA 1
ATOM 1478 C C . GLY A 1 213 ? -25.205 -11.596 45.100 1.00 94.38 213 GLY A C 1
ATOM 1479 O O . GLY A 1 213 ? -26.231 -11.621 44.422 1.00 94.38 213 GLY A O 1
ATOM 1480 N N . ASN A 1 214 ? -25.182 -12.035 46.363 1.00 93.81 214 ASN A N 1
ATOM 1481 C CA . ASN A 1 214 ? -26.336 -12.668 47.001 1.00 93.81 214 ASN A CA 1
ATOM 1482 C C . ASN A 1 214 ? -27.125 -11.651 47.827 1.00 93.81 214 ASN A C 1
ATOM 1484 O O . ASN A 1 214 ? -26.542 -10.865 48.575 1.00 93.81 214 ASN A O 1
ATOM 1488 N N . CYS A 1 215 ? -28.453 -11.703 47.725 1.00 94.00 215 CYS A N 1
ATOM 1489 C CA . CYS A 1 215 ? -29.343 -11.084 48.702 1.00 94.00 215 CYS A CA 1
ATOM 1490 C C . CYS A 1 215 ? -29.493 -12.035 49.893 1.00 94.00 215 CYS A C 1
ATOM 1492 O O . CYS A 1 215 ? -29.696 -13.232 49.687 1.00 94.00 215 CYS A O 1
ATOM 1494 N N . VAL A 1 216 ? -29.359 -11.523 51.115 1.00 92.88 216 VAL A N 1
ATOM 1495 C CA . VAL A 1 216 ? -29.462 -12.306 52.350 1.00 92.88 216 VAL A CA 1
ATOM 1496 C C . VAL A 1 216 ? -30.680 -11.837 53.128 1.00 92.88 216 VAL A C 1
ATOM 1498 O O . VAL A 1 216 ? -30.753 -10.661 53.488 1.00 92.88 216 VAL A O 1
ATOM 1501 N N . ASP A 1 217 ? -31.598 -12.768 53.401 1.00 89.25 217 ASP A N 1
ATOM 1502 C CA . ASP A 1 217 ? -32.769 -12.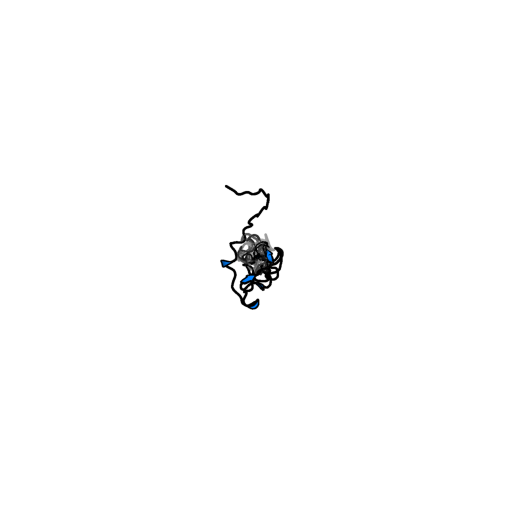527 54.240 1.00 89.25 217 ASP A CA 1
ATOM 1503 C C . ASP A 1 217 ? -32.336 -12.113 55.659 1.00 89.25 217 ASP A C 1
ATOM 1505 O O . ASP A 1 217 ? -31.575 -12.830 56.323 1.00 89.25 217 ASP A O 1
ATOM 1509 N N . VAL A 1 218 ? -32.807 -10.959 56.142 1.00 86.56 218 VAL A N 1
ATOM 1510 C CA . VAL A 1 218 ? -32.475 -10.455 57.488 1.00 86.56 218 VAL A CA 1
ATOM 1511 C C . VAL A 1 218 ? -33.683 -10.595 58.401 1.00 86.56 218 VAL A C 1
ATOM 1513 O O . VAL A 1 218 ? -34.712 -9.977 58.171 1.00 86.56 218 VAL A O 1
ATOM 1516 N N . ALA A 1 219 ? -33.553 -11.339 59.500 1.00 83.19 219 ALA A N 1
ATOM 1517 C CA . ALA A 1 219 ? -34.577 -11.344 60.542 1.00 83.19 219 ALA A CA 1
ATOM 1518 C C . ALA A 1 219 ? -34.502 -10.056 61.383 1.00 83.19 219 ALA A C 1
ATOM 1520 O O . ALA A 1 219 ? -33.440 -9.705 61.903 1.00 83.19 219 ALA A O 1
ATOM 1521 N N . SER A 1 220 ? -35.634 -9.374 61.556 1.00 78.31 220 SER A N 1
ATOM 1522 C CA . SER A 1 220 ? -35.752 -8.237 62.469 1.00 78.31 220 SER A CA 1
ATOM 1523 C C . SER A 1 220 ? -35.632 -8.704 63.921 1.00 78.31 220 SER A C 1
ATOM 1525 O O . SER A 1 220 ? -36.353 -9.604 64.360 1.00 78.31 220 SER A O 1
ATOM 1527 N N . ALA A 1 221 ? -34.718 -8.091 64.675 1.00 67.00 221 ALA A N 1
ATOM 1528 C CA . ALA A 1 221 ? -34.579 -8.331 66.105 1.00 67.00 221 ALA A CA 1
ATOM 1529 C C . ALA A 1 221 ? -35.671 -7.563 66.869 1.00 67.00 221 ALA A C 1
ATOM 1531 O O . ALA A 1 221 ? -35.579 -6.345 67.027 1.00 67.00 221 ALA A O 1
ATOM 1532 N N . THR A 1 222 ? -36.693 -8.294 67.321 1.00 58.09 222 THR A N 1
ATOM 1533 C CA . THR A 1 222 ? -37.717 -7.841 68.282 1.00 58.09 222 THR A CA 1
ATOM 1534 C C . THR A 1 222 ? -37.149 -7.656 69.683 1.00 58.09 222 THR A C 1
ATOM 1536 O O . THR A 1 222 ? -36.452 -8.600 70.127 1.00 58.09 222 THR A O 1
#

InterPro domains:
  IPR001762 Disintegrin domain [PS50214] (24-126)
  IPR001762 Disintegrin domain [SM00050] (54-124)
  IPR001762 Disintegrin domain [SM00050] (132-188)
  IPR036436 Disintegrin domain superfamily [G3DSA:4.10.70.10] (66-128)
  IPR036436 Disintegrin domain superfamily [G3DSA:4.10.70.10] (133-190)
  IPR036436 Disintegrin domain superfamily [SSF57552] (153-186)

Radius of gyration: 45.17 Å; chains: 1; bounding box: 88×58×152 Å

Sequence (222 aa):
MKLLWILALANAVAASFGMELLEDIAKSCSCDTDCPQITCYAAPVCTRGRCAYTQKPTGAKCPGQSCTNGGACDDDANDYCNDKAECISAFKPSTTVCRPSGGQCDVAEMCTGSSGACPIDSYAPPTMACSGSCNGGPCDGQDYCDGFGSCIDKFLPSTTVCRVSKGACDVAETCSGTSGSCPVDQFASKDKSCSGSSNGGACDGQDVCDGKGNCVDVASAT

Organism: Saprolegnia parasitica (strain CBS 223.65) (NCBI:txid695850)

Foldseek 3Di:
DDDDDDDDDDDDDPPPDDPPPPPVVFDFDPAQVSDDDDQQWDRWGQDPRTTDTHGHDWQAQRAQPAPDHDALFWPSRRFTAHPVSHTHTFTHDQPAFSADAPDQFWDTWGTPRPDSHTDDTWTHDQPRWDDAPADDALQWDTWGHPRPNDIDTWGHDQVAFSADAPFQQWDTFGDPRPHSYTDDTWTHDWQRFHDDPDDDDPQFDGWTHPRPNDTDTDGHDD